Protein AF-0000000068006002 (afdb_homodimer)

pLDDT: mean 85.55, std 18.15, range [31.58, 98.69]

Foldseek 3Di:
DPPLDKDKDKDKAFDPFQLLQVVLQVQLVPVDDDPPLQKDKDWDRDGRIIMIMIIHRDPVSSVVVVVVSVVSSVVSVVCCVVPNRDPPPPVPVD/DPPLDKDKDKDKAFDPFQLLQVVLQVQLVPVDDDPPQQKDKDWDRDGRIIMIMIIHRDPVSSVVVVVVSVVSSVVSVVCCVVPNRPPPPPVPVD

Radius of gyration: 19.78 Å; Cα contacts (8 Å, |Δi|>4): 294; chains: 2; bounding box: 32×66×60 Å

Sequence (188 aa):
MTDSSTIVVSLKIPFPSRREAEIAFEVLRIDNEPKRSFIEKSLKLQDNQLLVEFNGQQAKNVRVGVTSFFESLLLCCETLDQFGPPTSEKYEHYMTDSSTIVVSLKIPFPSRREAEIAFEVLRIDNEPKRSFIEKSLKLQDNQLLVEFNGQQAKNVRVGVTSFFESLLLCCETLDQFGPPTSEKYEHY

Organism: Aedes aegypti (NCBI:txid7159)

Solvent-accessible surface area (backbone atoms only — not comparable to full-atom values): 10648 Å² total; per-residue (Å²): 127,76,73,82,49,55,32,36,39,38,38,40,39,61,42,97,37,44,67,51,28,49,52,49,49,62,58,54,68,65,59,70,70,64,92,79,41,72,54,48,78,49,76,45,79,56,76,28,26,42,36,38,38,38,38,20,67,46,70,69,42,41,49,52,53,52,53,52,48,49,55,53,47,51,53,50,50,52,49,40,70,73,68,42,66,80,69,81,68,71,77,62,80,111,126,76,72,81,47,55,32,37,39,38,36,40,39,61,42,98,37,45,68,50,29,48,53,48,49,62,57,53,68,64,58,67,68,59,88,81,43,73,50,47,79,48,78,45,79,54,77,29,24,41,39,38,38,39,38,18,67,45,69,70,53,42,48,53,54,52,51,52,48,49,54,52,49,50,54,50,51,55,48,39,71,73,68,42,65,80,69,82,65,68,75,62,78,112

Structure (mmCIF, N/CA/C/O backbone):
data_AF-0000000068006002-model_v1
#
loop_
_entity.id
_entity.type
_entity.pdbx_description
1 polymer 'L antigen family member 3'
#
loop_
_atom_site.group_PDB
_atom_site.id
_atom_site.type_symbol
_atom_site.label_atom_id
_atom_site.label_alt_id
_atom_site.label_comp_id
_atom_site.label_asym_id
_atom_site.label_entity_id
_atom_site.label_seq_id
_atom_site.pdbx_PDB_ins_code
_atom_site.Cartn_x
_atom_site.Cartn_y
_atom_site.Cartn_z
_atom_site.occupancy
_atom_site.B_iso_or_equiv
_atom_site.auth_seq_id
_atom_site.auth_comp_id
_atom_site.auth_asym_id
_atom_site.auth_atom_id
_atom_site.pdbx_PDB_model_num
ATOM 1 N N . MET A 1 1 ? -2.346 -27.812 1.537 1 31.77 1 MET A N 1
ATOM 2 C CA . MET A 1 1 ? -2.746 -26.797 2.496 1 31.77 1 MET A CA 1
ATOM 3 C C . MET A 1 1 ? -2.16 -25.438 2.119 1 31.77 1 MET A C 1
ATOM 5 O O . MET A 1 1 ? -0.94 -25.281 2.023 1 31.77 1 MET A O 1
ATOM 9 N N . THR A 1 2 ? -2.744 -24.766 1.194 1 41.78 2 THR A N 1
ATOM 10 C CA . THR A 1 2 ? -2.369 -23.531 0.533 1 41.78 2 THR A CA 1
ATOM 11 C C . THR A 1 2 ? -1.79 -22.531 1.537 1 41.78 2 THR A C 1
ATOM 13 O O . THR A 1 2 ? -2.439 -22.188 2.527 1 41.78 2 THR A O 1
ATOM 16 N N . ASP A 1 3 ? -0.659 -22.812 1.948 1 46.66 3 ASP A N 1
ATOM 17 C CA . ASP A 1 3 ? -0.03 -21.969 2.959 1 46.66 3 ASP A CA 1
ATOM 18 C C . ASP A 1 3 ? -0.562 -20.531 2.889 1 46.66 3 ASP A C 1
ATOM 20 O O . ASP A 1 3 ? -0.539 -19.906 1.827 1 46.66 3 ASP A O 1
ATOM 24 N N . SER A 1 4 ? -1.683 -20.344 3.604 1 60.06 4 SER A N 1
ATOM 25 C CA . SER A 1 4 ? -2.494 -19.141 3.766 1 60.06 4 SER A CA 1
ATOM 26 C C . SER A 1 4 ? -1.625 -17.891 3.826 1 60.06 4 SER A C 1
ATOM 28 O O . SER A 1 4 ? -1.341 -17.375 4.91 1 60.06 4 SER A O 1
ATOM 30 N N . SER A 1 5 ? -0.778 -17.766 2.916 1 84 5 SER A N 1
ATOM 31 C CA . SER A 1 5 ? 0.186 -16.672 3 1 84 5 SER A CA 1
ATOM 32 C C . SER A 1 5 ? -0.504 -15.32 2.9 1 84 5 SER A C 1
ATOM 34 O O . SER A 1 5 ? -1.506 -15.18 2.195 1 84 5 SER A O 1
ATOM 36 N N . THR A 1 6 ? -0.157 -14.5 3.865 1 94.62 6 THR A N 1
ATOM 37 C CA . THR A 1 6 ? -0.732 -13.18 4.098 1 94.62 6 THR A CA 1
ATOM 38 C C . THR A 1 6 ? 0.093 -12.102 3.4 1 94.62 6 THR A C 1
ATOM 40 O O . THR A 1 6 ? 1.322 -12.094 3.494 1 94.62 6 THR A O 1
ATOM 43 N N . ILE A 1 7 ? -0.661 -11.359 2.623 1 97.38 7 ILE A N 1
ATOM 44 C CA . ILE A 1 7 ? -0.039 -10.172 2.061 1 97.38 7 ILE A CA 1
ATOM 45 C C . ILE A 1 7 ? 0.019 -9.07 3.119 1 97.38 7 ILE A C 1
ATOM 47 O O . ILE A 1 7 ? -0.962 -8.828 3.824 1 97.38 7 ILE A O 1
ATOM 51 N N . VAL A 1 8 ? 1.174 -8.461 3.23 1 98 8 VAL A N 1
ATOM 52 C CA . VAL A 1 8 ? 1.345 -7.398 4.215 1 98 8 VAL A CA 1
ATOM 53 C C . VAL A 1 8 ? 1.776 -6.109 3.516 1 98 8 VAL A C 1
ATOM 55 O O . VAL A 1 8 ? 2.691 -6.121 2.689 1 98 8 VAL A O 1
ATOM 58 N N . VAL A 1 9 ? 1.13 -5.059 3.84 1 98.44 9 VAL A N 1
ATOM 59 C CA . VAL A 1 9 ? 1.506 -3.73 3.365 1 98.44 9 VAL A CA 1
ATOM 60 C C . VAL A 1 9 ? 1.788 -2.816 4.555 1 98.44 9 VAL A C 1
ATOM 62 O O . VAL A 1 9 ? 0.983 -2.73 5.484 1 98.44 9 VAL A O 1
ATOM 65 N N . SER A 1 10 ? 2.871 -2.109 4.539 1 98.69 10 SER A N 1
ATOM 66 C CA . SER A 1 10 ? 3.219 -1.142 5.574 1 98.69 10 SER A CA 1
ATOM 67 C C . SER A 1 10 ? 3.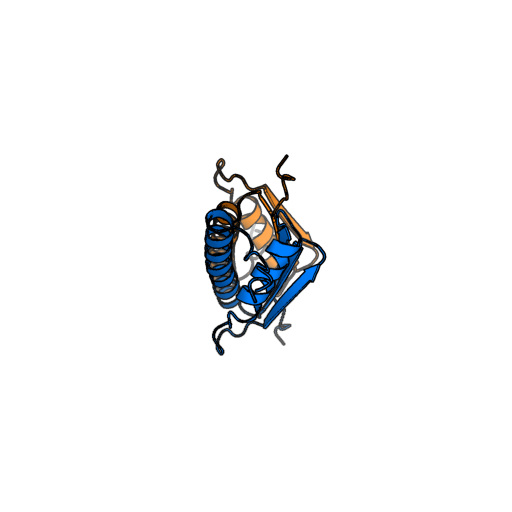484 0.235 4.977 1 98.69 10 SER A C 1
ATOM 69 O O . SER A 1 10 ? 4.137 0.351 3.938 1 98.69 10 SER A O 1
ATOM 71 N N . LEU A 1 11 ? 3 1.222 5.641 1 98.5 11 LEU A N 1
ATOM 72 C CA . LEU A 1 11 ? 3.219 2.605 5.23 1 98.5 11 LEU A CA 1
ATOM 73 C C . LEU A 1 11 ? 3.84 3.416 6.363 1 98.5 11 LEU A C 1
ATOM 75 O O . LEU A 1 11 ? 3.471 3.248 7.527 1 98.5 11 LEU A O 1
ATOM 79 N N . LYS A 1 12 ? 4.727 4.285 6.051 1 98.38 12 LYS A N 1
ATOM 80 C CA . LYS A 1 12 ? 5.262 5.328 6.918 1 98.38 12 LYS A CA 1
ATOM 81 C C . LYS A 1 12 ? 5.031 6.715 6.316 1 98.38 12 LYS A C 1
ATOM 83 O O . LYS A 1 12 ? 5.547 7.023 5.238 1 98.38 12 LYS A O 1
ATOM 88 N N . ILE A 1 13 ? 4.316 7.453 7.004 1 98.06 13 ILE A N 1
ATOM 89 C CA . ILE A 1 13 ? 3.895 8.75 6.477 1 98.06 13 ILE A CA 1
ATOM 90 C C . ILE A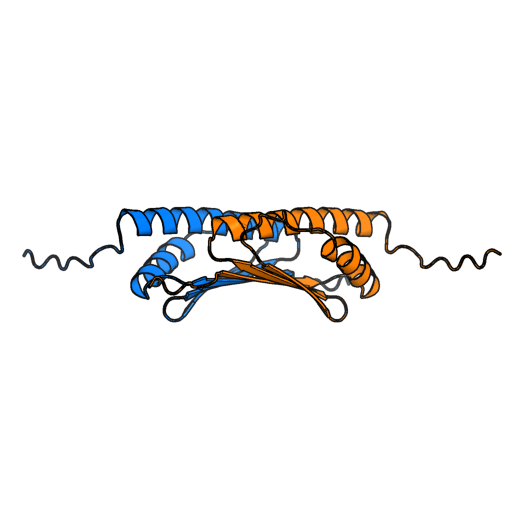 1 13 ? 4.336 9.859 7.426 1 98.06 13 ILE A C 1
ATOM 92 O O . ILE A 1 13 ? 3.812 9.977 8.539 1 98.06 13 ILE A O 1
ATOM 96 N N . PRO A 1 14 ? 5.133 10.688 6.996 1 97.19 14 PRO A N 1
ATOM 97 C CA . PRO A 1 14 ? 5.574 11.805 7.832 1 97.19 14 PRO A CA 1
ATOM 98 C C . PRO A 1 14 ? 4.629 13.008 7.758 1 97.19 14 PRO A C 1
ATOM 100 O O . PRO A 1 14 ? 4.027 13.258 6.711 1 97.19 14 PRO A O 1
ATOM 103 N N . PHE A 1 15 ? 4.57 13.742 8.852 1 95.19 15 PHE A N 1
ATOM 104 C CA . PHE A 1 15 ? 3.859 15.008 8.922 1 95.19 15 PHE A CA 1
ATOM 105 C C . PHE A 1 15 ? 4.801 16.141 9.336 1 95.19 15 PHE A C 1
ATOM 107 O O . PHE A 1 15 ? 5.859 15.883 9.922 1 95.19 15 PHE A O 1
ATOM 114 N N . PRO A 1 16 ? 4.422 17.328 9.008 1 92.25 16 PRO A N 1
ATOM 115 C CA . PRO A 1 16 ? 5.281 18.469 9.352 1 92.25 16 PRO A CA 1
ATOM 116 C C . PRO A 1 16 ? 5.492 18.609 10.859 1 92.25 16 PRO A C 1
ATOM 118 O O . PRO A 1 16 ? 6.547 19.078 11.297 1 92.25 16 PRO A O 1
ATOM 121 N N . SER A 1 17 ? 4.477 18.219 11.625 1 92.88 17 SER A N 1
ATOM 122 C CA . SER A 1 17 ? 4.57 18.297 13.078 1 92.88 17 SER A CA 1
ATOM 123 C C . SER A 1 17 ? 3.885 17.125 13.742 1 92.88 17 SER A C 1
ATOM 125 O O . SER A 1 17 ? 3.045 16.453 13.133 1 92.88 17 SER A O 1
ATOM 127 N N . ARG A 1 18 ? 4.293 16.875 15.055 1 94.56 18 ARG A N 1
ATOM 128 C CA . ARG A 1 18 ? 3.666 15.812 15.836 1 94.56 18 ARG A CA 1
ATOM 129 C C . ARG A 1 18 ? 2.172 16.062 16 1 94.56 18 ARG A C 1
ATOM 131 O O . ARG A 1 18 ? 1.369 15.133 15.984 1 94.56 18 ARG A O 1
ATOM 138 N N . ARG A 1 19 ? 1.831 17.312 16.188 1 94.06 19 ARG A N 1
ATOM 139 C CA . ARG A 1 19 ? 0.435 17.672 16.406 1 94.06 19 ARG A CA 1
ATOM 140 C C . ARG A 1 19 ? -0.412 17.328 15.18 1 94.06 19 ARG A C 1
ATOM 142 O O . ARG A 1 19 ? -1.501 16.766 15.312 1 94.06 19 ARG A O 1
ATOM 149 N N . GLU A 1 20 ? 0.079 17.609 14.016 1 94.62 20 GLU A N 1
ATOM 150 C CA . GLU A 1 20 ? -0.638 17.281 12.789 1 94.62 20 GLU A CA 1
ATOM 151 C C . GLU A 1 20 ? -0.79 15.773 12.625 1 94.62 20 GLU A C 1
ATOM 153 O O . GLU A 1 20 ? -1.839 15.297 12.188 1 94.62 20 GLU A O 1
ATOM 158 N N . ALA A 1 21 ? 0.253 15.039 13.00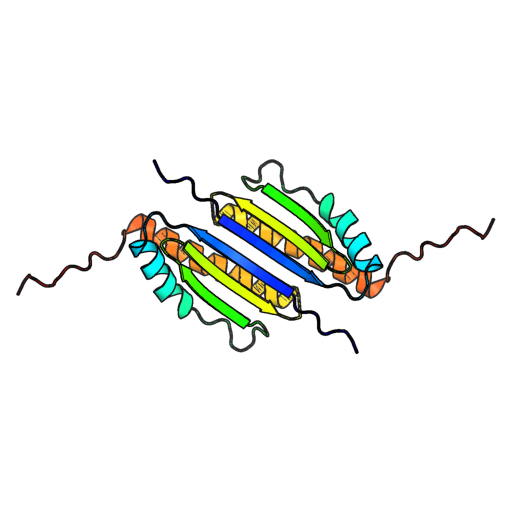8 1 96.06 21 ALA A N 1
ATOM 159 C CA . ALA A 1 21 ? 0.2 13.578 12.945 1 96.06 21 ALA A CA 1
ATOM 160 C C . ALA A 1 21 ? -0.85 13.023 13.906 1 96.06 21 ALA A C 1
ATOM 162 O O . ALA A 1 21 ? -1.575 12.086 13.562 1 96.06 21 ALA A O 1
ATOM 163 N N . GLU A 1 22 ? -0.902 13.633 14.984 1 96.62 22 GLU A N 1
ATOM 164 C CA . GLU A 1 22 ? -1.862 13.219 16 1 96.62 22 GLU A CA 1
ATOM 165 C C . GLU A 1 22 ? -3.297 13.43 15.523 1 96.62 22 GLU A C 1
ATOM 167 O O . GLU A 1 22 ? -4.16 12.578 15.742 1 96.62 22 GLU A O 1
ATOM 172 N N . ILE A 1 23 ? -3.549 14.492 14.961 1 94.81 23 ILE A N 1
ATOM 173 C CA . ILE A 1 23 ? -4.875 14.789 14.43 1 94.81 23 ILE A CA 1
ATOM 174 C C . ILE A 1 23 ? -5.242 13.766 13.359 1 94.81 23 ILE A C 1
ATOM 176 O O . ILE A 1 23 ? -6.34 13.203 13.375 1 94.81 23 ILE A O 1
ATOM 180 N N . ALA A 1 24 ? -4.277 13.555 12.453 1 95.69 24 ALA A N 1
ATOM 181 C CA . ALA A 1 24 ? -4.516 12.57 11.406 1 95.69 24 ALA A CA 1
ATOM 182 C C . ALA A 1 24 ? -4.793 11.188 12 1 95.69 24 ALA A C 1
ATOM 184 O O . ALA A 1 24 ? -5.703 10.484 11.555 1 95.69 24 ALA A O 1
ATOM 185 N N . PHE A 1 25 ? -4.008 10.805 12.969 1 97.12 25 PHE A N 1
ATOM 186 C CA . PHE A 1 25 ? -4.172 9.516 13.641 1 97.12 25 PHE A CA 1
ATOM 187 C C . PHE A 1 25 ? -5.586 9.375 14.195 1 97.12 25 PHE A C 1
ATOM 189 O O . PHE A 1 25 ? -6.238 8.352 13.984 1 97.12 25 PHE A O 1
ATOM 196 N N . GLU A 1 26 ? -6.086 10.391 14.789 1 94.56 26 GLU A N 1
ATOM 197 C CA . GLU A 1 26 ? -7.402 10.344 15.422 1 94.56 26 GLU A CA 1
ATOM 198 C C . GLU A 1 26 ? -8.508 10.227 14.375 1 94.56 26 GLU A C 1
ATOM 200 O O . GLU A 1 26 ? -9.508 9.547 14.602 1 94.56 26 GLU A O 1
ATOM 205 N N . VAL A 1 27 ? -8.359 10.867 13.312 1 93.06 27 VAL A N 1
ATOM 206 C CA . VAL A 1 27 ? -9.359 10.852 12.258 1 93.06 27 VAL A CA 1
ATOM 207 C C . VAL A 1 27 ? -9.328 9.508 11.531 1 93.06 27 VAL A C 1
ATOM 209 O O . VAL A 1 27 ? -10.375 8.898 11.289 1 93.06 27 VAL A O 1
ATOM 212 N N . LEU A 1 28 ? -8.156 9 11.266 1 95.12 28 LEU A N 1
ATOM 213 C CA . LEU A 1 28 ? -8.008 7.84 10.398 1 95.12 28 LEU A CA 1
ATOM 214 C C . LEU A 1 28 ? -8.195 6.543 11.18 1 95.12 28 LEU A C 1
ATOM 216 O O . LEU A 1 28 ? -8.492 5.496 10.594 1 95.12 28 LEU A O 1
ATOM 220 N N . ARG A 1 29 ? -7.957 6.602 12.438 1 92.38 29 ARG A N 1
ATOM 221 C CA . ARG A 1 29 ? -8.117 5.387 13.234 1 92.38 29 ARG A CA 1
ATOM 222 C C . ARG A 1 29 ? -9.586 4.973 13.305 1 92.38 29 ARG A C 1
ATOM 224 O O . ARG A 1 29 ? -9.898 3.789 13.438 1 92.38 29 ARG A O 1
ATOM 231 N N . ILE A 1 30 ? -10.438 5.895 13.211 1 85.44 30 ILE A N 1
ATOM 232 C CA . ILE A 1 30 ? -11.875 5.629 13.289 1 85.44 30 ILE A CA 1
ATOM 233 C C . ILE A 1 30 ? -12.406 5.27 11.906 1 85.44 30 ILE A C 1
ATOM 235 O O . ILE A 1 30 ? -13.477 4.672 11.781 1 85.44 30 ILE A O 1
ATOM 239 N N . ASP A 1 31 ? -11.688 5.711 10.883 1 76.62 31 ASP A N 1
ATOM 240 C CA . ASP A 1 31 ? -12.102 5.332 9.539 1 76.62 31 ASP A CA 1
ATOM 241 C C . ASP A 1 31 ? -12.086 3.812 9.367 1 76.62 31 ASP A C 1
ATOM 243 O O . ASP A 1 31 ? -11.023 3.189 9.383 1 76.62 31 ASP A O 1
ATOM 247 N N . ASN A 1 32 ? -13.273 3.291 9.586 1 65.56 32 ASN A N 1
ATOM 248 C CA . ASN A 1 32 ? -13.438 1.841 9.617 1 65.56 32 ASN A CA 1
ATOM 249 C C . ASN A 1 32 ? -13.461 1.246 8.211 1 65.56 32 ASN A C 1
ATOM 251 O O . ASN A 1 32 ? -14.031 1.838 7.297 1 65.56 32 ASN A O 1
ATOM 255 N N . GLU A 1 33 ? -12.539 0.275 8.047 1 66 33 GLU A N 1
ATOM 256 C CA . GLU A 1 33 ? -12.672 -0.595 6.883 1 66 33 GLU A CA 1
ATOM 257 C C . GLU A 1 33 ? -14.023 -1.304 6.879 1 66 33 GLU A C 1
ATOM 259 O O . GLU A 1 33 ? -14.586 -1.6 7.938 1 66 33 GLU A O 1
ATOM 264 N N . PRO A 1 34 ? -14.57 -1.297 5.691 1 59.75 34 PRO A N 1
ATOM 265 C CA . PRO A 1 34 ? -15.82 -2.059 5.691 1 59.75 34 PRO A CA 1
ATOM 266 C C . PRO A 1 34 ? -15.68 -3.43 6.348 1 59.75 34 PRO A C 1
ATOM 268 O O . PRO A 1 34 ? -14.625 -4.062 6.238 1 59.75 34 PRO A O 1
ATOM 271 N N . LYS A 1 35 ? -16.516 -3.736 7.332 1 58.34 35 LYS A N 1
ATOM 272 C CA . LYS A 1 35 ? -16.594 -4.988 8.078 1 58.34 35 LYS A CA 1
ATOM 273 C C . LYS A 1 35 ? -16.266 -6.184 7.188 1 58.34 35 LYS A C 1
ATOM 275 O O . LYS A 1 35 ? -15.703 -7.176 7.652 1 58.34 35 LYS A O 1
ATOM 280 N N . ARG A 1 36 ? -16.516 -5.957 5.984 1 64.06 36 ARG A N 1
ATOM 281 C CA . ARG A 1 36 ? -16.391 -7.113 5.105 1 64.06 36 ARG A CA 1
ATOM 282 C C . ARG A 1 36 ? -15.086 -7.035 4.301 1 64.06 36 ARG A C 1
ATOM 284 O O . ARG A 1 36 ? -14.992 -7.617 3.219 1 64.06 36 ARG A O 1
ATOM 291 N N . SER A 1 37 ? -14.055 -6.445 4.797 1 70.31 37 SER A N 1
ATOM 292 C CA . SER A 1 37 ? -12.922 -6.207 3.914 1 70.31 37 SER A CA 1
ATOM 293 C C . SER A 1 37 ? -11.93 -7.367 3.957 1 70.31 37 SER A C 1
ATOM 295 O O . SER A 1 37 ? -11.125 -7.539 3.041 1 70.31 37 SER A O 1
ATOM 297 N N . PHE A 1 38 ? -12.203 -8.391 4.668 1 87.56 38 PHE A N 1
ATOM 298 C CA . PHE A 1 38 ? -11.336 -9.547 4.82 1 87.56 38 PHE A CA 1
ATOM 299 C C . PHE A 1 38 ? -9.891 -9.117 5.027 1 87.56 38 PHE A C 1
ATOM 301 O O . PHE A 1 38 ? -8.961 -9.812 4.605 1 87.56 38 PHE A O 1
ATOM 308 N N . ILE A 1 39 ? -9.656 -7.805 5.457 1 92.94 39 ILE A N 1
ATOM 309 C CA . ILE A 1 39 ? -8.312 -7.324 5.762 1 92.94 39 ILE A CA 1
ATOM 310 C C . ILE A 1 39 ? -8.266 -6.812 7.199 1 92.94 39 ILE A C 1
ATOM 312 O O . ILE A 1 39 ? -9.297 -6.43 7.766 1 92.94 39 ILE A O 1
ATOM 316 N N . GLU A 1 40 ? -7.156 -6.855 7.793 1 93.06 40 GLU A N 1
ATOM 317 C CA . GLU A 1 40 ? -6.871 -6.258 9.094 1 93.06 40 GLU A CA 1
ATOM 318 C C . GLU A 1 40 ? -5.988 -5.02 8.945 1 93.06 40 GLU A C 1
ATOM 320 O O . GLU A 1 40 ? -4.969 -5.055 8.25 1 93.06 40 GLU A O 1
ATOM 325 N N . LYS A 1 41 ? -6.445 -4.004 9.617 1 94.94 41 LYS A N 1
ATOM 326 C CA . LYS A 1 41 ? -5.699 -2.75 9.578 1 94.94 41 LYS A CA 1
ATOM 327 C C . LYS A 1 41 ? -5.211 -2.361 10.977 1 94.94 41 LYS A C 1
ATOM 329 O O . LYS A 1 41 ? -5.957 -2.467 11.953 1 94.94 41 LYS A O 1
ATOM 334 N N . SER A 1 42 ? -3.938 -1.98 11.07 1 95.12 42 SER A N 1
ATOM 335 C CA . SER A 1 42 ? -3.373 -1.414 12.289 1 95.12 42 SER A CA 1
ATOM 336 C C . SER A 1 42 ? -2.762 -0.042 12.031 1 95.12 42 SER A C 1
ATOM 338 O O . SER A 1 42 ? -2.135 0.179 10.992 1 95.12 42 SER A O 1
ATOM 340 N N . LEU A 1 43 ? -2.988 0.834 12.977 1 96.5 43 LEU A N 1
ATOM 341 C CA . LEU A 1 43 ? -2.5 2.205 12.867 1 96.5 43 LEU A CA 1
ATOM 342 C C . LEU A 1 43 ? -1.777 2.625 14.141 1 96.5 43 LEU A C 1
ATOM 344 O O . LEU A 1 43 ? -2.27 2.385 15.25 1 96.5 43 LEU A O 1
ATOM 348 N N . LYS A 1 44 ? -0.623 3.195 13.953 1 97.75 44 LYS A N 1
ATOM 349 C CA . LYS A 1 44 ? 0.167 3.66 15.086 1 97.75 44 LYS A CA 1
ATOM 350 C C . LYS A 1 44 ? 0.751 5.043 14.82 1 97.75 44 LYS A C 1
ATOM 352 O O . LYS A 1 44 ? 1.021 5.402 13.672 1 97.75 44 LYS A O 1
ATOM 357 N N . LEU A 1 45 ? 0.991 5.703 15.914 1 98.06 45 LEU A N 1
ATOM 358 C CA . LEU A 1 45 ? 1.631 7.012 15.859 1 98.06 45 LEU A CA 1
ATOM 359 C C . LEU A 1 45 ? 2.994 6.98 16.547 1 98.06 45 LEU A C 1
ATOM 361 O O . LEU A 1 45 ? 3.109 6.539 17.688 1 98.06 45 LEU A O 1
ATOM 365 N N . GLN A 1 46 ? 3.994 7.285 15.797 1 97.56 46 GLN A N 1
ATOM 366 C CA . GLN A 1 46 ? 5.34 7.418 16.344 1 97.56 46 GLN A CA 1
ATOM 367 C C . GLN A 1 46 ? 5.93 8.789 16.016 1 97.56 46 GLN A C 1
ATOM 369 O O . GLN A 1 46 ? 6.355 9.031 14.891 1 97.56 46 GLN A O 1
ATOM 374 N N . ASP A 1 47 ? 6.062 9.648 17.016 1 96 47 ASP A N 1
ATOM 375 C CA . ASP A 1 47 ? 6.492 11.031 16.812 1 96 47 ASP A CA 1
ATOM 376 C C . ASP A 1 47 ? 5.633 11.719 15.75 1 96 47 ASP A C 1
ATOM 378 O O . ASP A 1 47 ? 4.422 11.875 15.93 1 96 47 ASP A O 1
ATOM 382 N N . ASN A 1 48 ? 6.184 12.172 14.68 1 96.69 48 ASN A N 1
ATOM 383 C CA . ASN A 1 48 ? 5.414 12.867 13.656 1 96.69 48 ASN A CA 1
ATOM 384 C C . ASN A 1 48 ? 5.137 11.977 12.453 1 96.69 48 ASN A C 1
ATOM 386 O O . ASN A 1 48 ? 4.938 12.469 11.344 1 96.69 48 ASN A O 1
ATOM 390 N N . GLN A 1 49 ? 5.133 10.625 12.703 1 97.44 49 GLN A N 1
ATOM 391 C CA . GLN A 1 49 ? 4.906 9.695 11.609 1 97.44 49 GLN A CA 1
ATOM 392 C C . GLN A 1 49 ? 3.705 8.797 11.891 1 97.44 49 GLN A C 1
ATOM 394 O O . GLN A 1 49 ? 3.539 8.305 13.008 1 97.44 49 GLN A O 1
ATOM 399 N N . LEU A 1 50 ? 2.941 8.625 10.898 1 97.5 50 LEU A N 1
ATOM 400 C CA . LEU A 1 50 ? 1.862 7.645 10.93 1 97.5 50 LEU A CA 1
ATOM 401 C C . LEU A 1 50 ? 2.312 6.324 10.32 1 97.5 50 LEU A C 1
ATOM 403 O O . LEU A 1 50 ? 2.789 6.289 9.18 1 97.5 50 LEU A O 1
ATOM 407 N N . LEU A 1 51 ? 2.234 5.27 11.109 1 98.25 51 LEU A N 1
ATOM 408 C CA . LEU A 1 51 ? 2.551 3.92 10.656 1 98.25 51 LEU A CA 1
ATOM 409 C C . LEU A 1 51 ? 1.281 3.098 10.469 1 98.25 51 LEU A C 1
ATOM 411 O O . LEU A 1 51 ? 0.445 3.023 11.375 1 98.25 51 LEU A O 1
ATOM 415 N N . VAL A 1 52 ? 1.147 2.473 9.32 1 97.81 52 VAL A N 1
ATOM 416 C CA . VAL A 1 52 ? -0.053 1.708 9 1 97.81 52 VAL A CA 1
ATOM 417 C C . VAL A 1 52 ? 0.339 0.337 8.453 1 97.81 52 VAL A C 1
ATOM 419 O O . VAL A 1 52 ? 1.296 0.22 7.684 1 97.81 52 VAL A O 1
ATOM 422 N N . GLU A 1 53 ? -0.417 -0.647 8.852 1 97.69 53 GLU A N 1
ATOM 423 C CA . GLU A 1 53 ? -0.182 -1.982 8.305 1 97.69 53 GLU A CA 1
ATOM 424 C C . GLU A 1 53 ? -1.493 -2.652 7.902 1 97.69 53 GLU A C 1
ATOM 426 O O . GLU A 1 53 ? -2.484 -2.578 8.633 1 97.69 53 GLU A O 1
ATOM 431 N N . PHE A 1 54 ? -1.49 -3.266 6.785 1 96.56 54 PHE A N 1
ATOM 432 C CA . PHE A 1 54 ? -2.607 -4.059 6.285 1 96.56 54 PHE A CA 1
ATOM 433 C C . PHE A 1 54 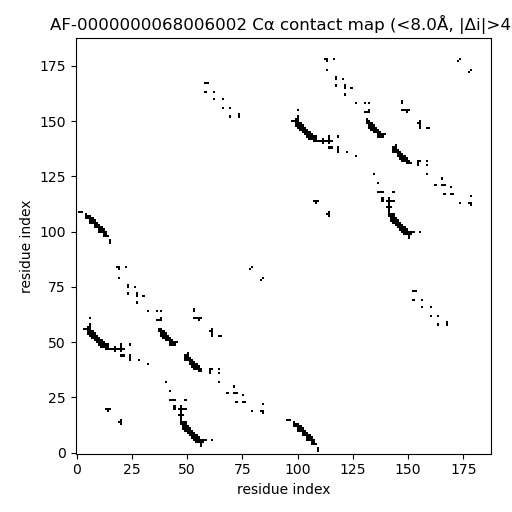? -2.203 -5.523 6.133 1 96.56 54 PHE A C 1
ATOM 435 O O . PHE A 1 54 ? -1.115 -5.82 5.637 1 96.56 54 PHE A O 1
ATOM 442 N N . ASN A 1 55 ? -3.082 -6.352 6.523 1 96.06 55 ASN A N 1
ATOM 443 C CA . ASN A 1 55 ? -2.914 -7.789 6.348 1 96.06 55 ASN A CA 1
ATOM 444 C C . ASN A 1 55 ? -4.141 -8.422 5.703 1 96.06 55 ASN A C 1
ATOM 446 O O . ASN A 1 55 ? -5.27 -8.18 6.133 1 96.06 55 ASN A O 1
ATOM 450 N N . GLY A 1 56 ? -3.932 -9.172 4.688 1 95.88 56 GLY A N 1
ATOM 451 C CA . GLY A 1 56 ? -5.023 -9.875 4.031 1 95.88 56 GLY A CA 1
ATOM 452 C C . GLY A 1 56 ? -4.555 -11.023 3.156 1 95.88 56 GLY A C 1
ATOM 453 O O . GLY A 1 56 ? -3.373 -11.102 2.809 1 95.88 56 GLY A O 1
ATOM 454 N N . GLN A 1 57 ? -5.496 -11.797 2.75 1 93.44 57 GLN A N 1
ATOM 455 C CA . GLN A 1 57 ? -5.121 -13.008 2.031 1 93.44 57 GLN A CA 1
ATOM 456 C C . GLN A 1 57 ? -5.223 -12.805 0.523 1 93.44 57 GLN A C 1
ATOM 458 O O . GLN A 1 57 ? -4.508 -13.461 -0.244 1 93.44 57 GLN A O 1
ATOM 463 N N . GLN A 1 58 ? -6.102 -11.945 0.143 1 93.19 58 GLN A N 1
ATOM 464 C CA . GLN A 1 58 ? -6.289 -11.703 -1.283 1 93.19 58 GLN A CA 1
ATOM 465 C C . GLN A 1 58 ? -5.785 -10.32 -1.676 1 93.19 58 GLN A C 1
ATOM 467 O O . GLN A 1 58 ? -6.168 -9.32 -1.063 1 93.19 58 GLN A O 1
ATOM 472 N N . ALA A 1 59 ? -5.023 -10.352 -2.746 1 94.56 59 ALA A N 1
ATOM 473 C CA . ALA A 1 59 ? -4.449 -9.094 -3.225 1 94.56 59 ALA A CA 1
ATOM 474 C C . ALA A 1 59 ? -5.543 -8.07 -3.527 1 94.56 59 ALA A C 1
ATOM 476 O O . ALA A 1 59 ? -5.371 -6.879 -3.266 1 94.56 59 ALA A O 1
ATOM 477 N N . LYS A 1 60 ? -6.637 -8.547 -4.039 1 94.44 60 LYS A N 1
ATOM 478 C CA . LYS A 1 60 ? -7.73 -7.648 -4.402 1 94.44 60 LYS A CA 1
ATOM 479 C C . LYS A 1 60 ? -8.289 -6.941 -3.176 1 94.44 60 LYS A C 1
ATOM 481 O O . LYS A 1 60 ? -8.562 -5.738 -3.215 1 94.44 60 LYS A O 1
ATOM 486 N N . ASN A 1 61 ? -8.422 -7.672 -2.119 1 95.12 61 ASN A N 1
ATOM 487 C CA . ASN A 1 61 ? -8.93 -7.074 -0.891 1 95.12 61 ASN A CA 1
ATOM 488 C C . ASN A 1 61 ? -7.945 -6.066 -0.306 1 95.12 61 ASN A C 1
ATOM 490 O O . ASN A 1 61 ? -8.344 -4.988 0.141 1 95.12 61 ASN A O 1
ATOM 494 N N . VAL A 1 62 ? -6.707 -6.453 -0.305 1 95.56 62 VAL A N 1
ATOM 495 C CA . VAL A 1 62 ? -5.668 -5.582 0.236 1 95.56 62 VAL A CA 1
ATOM 496 C C . VAL A 1 62 ? -5.59 -4.301 -0.591 1 95.56 62 VAL A C 1
ATOM 498 O O . VAL A 1 62 ? -5.516 -3.199 -0.037 1 95.56 62 VAL A O 1
ATOM 501 N N . ARG A 1 63 ? -5.684 -4.438 -1.85 1 96.38 63 ARG A N 1
ATOM 502 C CA . ARG A 1 63 ? -5.676 -3.283 -2.742 1 96.38 63 ARG A CA 1
ATOM 503 C C . ARG A 1 63 ? -6.781 -2.301 -2.371 1 96.38 63 ARG A C 1
ATOM 505 O O . ARG A 1 63 ? -6.531 -1.101 -2.232 1 96.38 63 ARG A O 1
ATOM 512 N N . VAL A 1 64 ? -7.934 -2.791 -2.25 1 94.38 64 VAL A N 1
ATOM 513 C CA . VAL A 1 64 ? -9.094 -1.959 -1.95 1 94.38 64 VAL A CA 1
ATOM 514 C C . VAL A 1 64 ? -8.891 -1.25 -0.613 1 94.38 64 VAL A C 1
ATOM 516 O O . VAL A 1 64 ? -9.141 -0.049 -0.496 1 94.38 64 VAL A O 1
ATOM 519 N N . GLY A 1 65 ? -8.391 -1.982 0.364 1 94.81 65 GLY A N 1
ATOM 520 C CA . GLY A 1 65 ? -8.156 -1.399 1.675 1 94.81 65 GLY A CA 1
ATOM 521 C C . GLY A 1 65 ? -7.102 -0.307 1.659 1 94.81 65 GLY A C 1
ATOM 522 O O . GLY A 1 65 ? -7.293 0.757 2.252 1 94.81 65 GLY A O 1
ATOM 523 N N . VAL A 1 66 ? -6.09 -0.542 0.954 1 96.25 66 VAL A N 1
ATOM 524 C CA . VAL A 1 66 ? -4.992 0.418 0.875 1 96.25 66 VAL A CA 1
ATOM 525 C C . VAL A 1 66 ? -5.449 1.66 0.111 1 96.25 66 VAL A C 1
ATOM 527 O O . VAL A 1 66 ? -5.184 2.787 0.533 1 96.25 66 VAL A O 1
ATOM 530 N N . THR A 1 67 ? -6.152 1.468 -0.969 1 95.31 67 THR A N 1
ATOM 531 C CA . THR A 1 67 ? -6.664 2.576 -1.767 1 95.31 67 THR A CA 1
ATOM 532 C C . THR A 1 67 ? -7.621 3.438 -0.945 1 95.31 67 THR A C 1
ATOM 534 O O . THR A 1 67 ? -7.527 4.664 -0.96 1 95.31 67 THR A O 1
ATOM 537 N N . SER A 1 68 ? -8.461 2.754 -0.277 1 94 68 SER A N 1
ATOM 538 C CA . SER A 1 68 ? -9.414 3.461 0.574 1 94 68 SER A CA 1
ATOM 539 C C . SER A 1 68 ? -8.703 4.297 1.629 1 94 68 SER A C 1
ATOM 541 O O . SER A 1 68 ? -9.086 5.438 1.893 1 94 68 SER A O 1
ATOM 543 N N . PHE A 1 69 ? -7.68 3.781 2.213 1 95.62 69 PHE A N 1
ATOM 544 C CA . PHE A 1 69 ? -6.918 4.508 3.223 1 95.62 69 PHE A CA 1
ATOM 545 C C . PHE A 1 69 ? -6.27 5.75 2.621 1 95.62 69 PHE A C 1
ATOM 547 O O . PHE A 1 69 ? -6.312 6.828 3.217 1 95.62 69 PHE A O 1
ATOM 554 N N . PHE A 1 70 ? -5.727 5.617 1.455 1 96.25 70 PHE A N 1
ATOM 555 C CA . PHE A 1 70 ? -5.105 6.758 0.796 1 96.25 70 PHE A CA 1
ATOM 556 C C . PHE A 1 70 ? -6.129 7.855 0.532 1 96.25 70 PHE A C 1
ATOM 558 O O . PHE A 1 70 ? -5.82 9.047 0.655 1 96.25 70 PHE A O 1
ATOM 565 N N . GLU A 1 71 ? -7.27 7.457 0.131 1 95.62 71 GLU A N 1
ATOM 566 C CA . GLU A 1 71 ? -8.312 8.445 -0.117 1 95.62 71 GLU A CA 1
ATOM 567 C C . GLU A 1 71 ? -8.625 9.25 1.145 1 95.62 71 GLU A C 1
ATOM 569 O O . GLU A 1 71 ? -8.711 10.477 1.1 1 95.62 71 GLU A O 1
ATOM 574 N N . SER A 1 72 ? -8.742 8.531 2.264 1 95.69 72 SER A N 1
ATOM 575 C CA . SER A 1 72 ? -9.008 9.195 3.533 1 95.69 72 SER A CA 1
ATOM 576 C C . SER A 1 72 ? -7.824 10.062 3.961 1 95.69 72 SER A C 1
ATOM 578 O O . SER A 1 72 ? -8.008 11.18 4.453 1 95.69 72 SER A O 1
ATOM 580 N N . LEU A 1 73 ? -6.66 9.586 3.777 1 96.25 73 LEU A N 1
ATOM 581 C CA . LEU A 1 73 ? -5.441 10.305 4.121 1 96.25 73 LEU A CA 1
ATOM 582 C C . LEU A 1 73 ? -5.336 11.602 3.328 1 96.25 73 LEU A C 1
ATOM 584 O O . LEU A 1 73 ? -5.047 12.664 3.893 1 96.25 73 LEU A O 1
ATOM 588 N N . LEU A 1 74 ? -5.559 11.5 2.059 1 96.19 74 LEU A N 1
ATOM 589 C CA . LEU A 1 74 ? -5.453 12.664 1.187 1 96.19 74 LEU A CA 1
ATOM 590 C C . LEU A 1 74 ? -6.445 13.742 1.602 1 96.19 74 LEU A C 1
ATOM 592 O O . LEU A 1 74 ? -6.086 14.922 1.683 1 96.19 74 LEU A O 1
ATOM 596 N N . LEU A 1 75 ? -7.613 13.305 1.849 1 94.69 75 LEU A N 1
ATOM 597 C CA . LEU A 1 75 ? -8.625 14.242 2.314 1 94.69 75 LEU A CA 1
ATOM 598 C C . LEU A 1 75 ? -8.195 14.898 3.625 1 94.69 75 LEU A C 1
ATOM 600 O O . LEU A 1 75 ? -8.312 16.109 3.783 1 94.69 75 LEU A O 1
ATOM 604 N N . CYS A 1 76 ? -7.695 14.07 4.547 1 94.5 76 CYS A N 1
ATOM 605 C CA . CYS A 1 76 ? -7.219 14.555 5.84 1 94.5 76 CYS A CA 1
ATOM 606 C C . CYS A 1 76 ? -6.09 15.562 5.664 1 94.5 76 CYS A C 1
ATOM 608 O O . CYS A 1 76 ? -6.105 16.625 6.27 1 94.5 76 CYS A O 1
ATOM 610 N N . CYS A 1 77 ? -5.18 15.297 4.82 1 93.56 77 CYS A N 1
ATOM 611 C CA . CYS A 1 77 ? -4.035 16.172 4.578 1 93.56 77 CYS A CA 1
ATOM 612 C C . CYS A 1 77 ? -4.48 17.5 3.967 1 93.56 77 CYS A C 1
ATOM 614 O O . CYS A 1 77 ? -3.953 18.547 4.312 1 93.56 77 CYS A O 1
ATOM 616 N N . GLU A 1 78 ? -5.414 17.406 3.037 1 93.56 78 GLU A N 1
ATOM 617 C CA . GLU A 1 78 ? -5.941 18.609 2.42 1 93.56 78 GLU A CA 1
ATOM 618 C C . GLU A 1 78 ? -6.582 19.531 3.459 1 93.56 78 GLU A C 1
ATOM 620 O O . GLU A 1 78 ? -6.406 20.75 3.412 1 93.56 78 GLU A O 1
ATOM 625 N N . THR A 1 79 ? -7.281 18.969 4.355 1 92.69 79 THR A N 1
ATOM 626 C CA . THR A 1 79 ? -7.941 19.719 5.414 1 92.69 79 THR A CA 1
ATOM 627 C C . THR A 1 79 ? -6.914 20.359 6.34 1 92.69 79 THR A C 1
ATOM 629 O O . THR A 1 79 ? -7.016 21.547 6.668 1 92.69 79 THR A O 1
ATOM 632 N N . LEU A 1 80 ? -5.883 19.594 6.758 1 91.44 80 LEU A N 1
ATOM 633 C CA . LEU A 1 80 ? -4.848 20.094 7.648 1 91.44 80 LEU A CA 1
ATOM 634 C C . LEU A 1 80 ? -4.066 21.234 6.984 1 91.44 80 LEU A C 1
ATOM 636 O O . LEU A 1 80 ? -3.678 22.188 7.648 1 91.44 80 LEU A O 1
ATOM 640 N N . ASP A 1 81 ? -3.828 21.062 5.742 1 88.75 81 ASP A N 1
ATOM 641 C CA . ASP A 1 81 ? -3.078 22.062 5 1 88.75 81 ASP A CA 1
ATOM 642 C C . ASP A 1 81 ? -3.863 23.375 4.906 1 88.75 81 ASP A C 1
ATOM 644 O O . ASP A 1 81 ? -3.281 24.453 4.973 1 88.75 81 ASP A O 1
ATOM 648 N N . GLN A 1 82 ? -5.121 23.234 4.738 1 88.56 82 GLN A N 1
ATOM 649 C CA . GLN A 1 82 ? -5.969 24.406 4.527 1 88.56 82 GLN A CA 1
ATOM 650 C C . GLN A 1 82 ? -6.297 25.094 5.848 1 88.56 82 GLN A C 1
ATOM 652 O O . GLN A 1 82 ? -6.32 26.328 5.922 1 88.56 82 GLN A O 1
ATOM 657 N N . PHE A 1 83 ? -6.578 24.344 6.914 1 84.62 83 PHE A N 1
ATOM 658 C CA . PHE A 1 83 ? -7.109 24.938 8.141 1 84.62 83 PHE A CA 1
ATOM 659 C C . PHE A 1 83 ? -6.086 24.859 9.266 1 84.62 83 PHE A C 1
ATOM 661 O O . PHE A 1 83 ? -6.211 25.547 10.273 1 84.62 83 PHE A O 1
ATOM 668 N N . GLY A 1 84 ? -4.953 24.188 9.047 1 78.12 84 GLY A N 1
ATOM 669 C CA . GLY A 1 84 ? -3.98 24 10.109 1 78.12 84 GLY A CA 1
ATOM 670 C C . GLY A 1 84 ? -4.496 23.125 11.234 1 78.12 84 GLY A C 1
ATOM 671 O O . GLY A 1 84 ? -5.633 22.641 11.188 1 78.12 84 GLY A O 1
ATOM 672 N N . PRO A 1 85 ? -3.555 22.734 12.211 1 69.94 85 PRO A N 1
ATOM 673 C CA . PRO A 1 85 ? -4.02 21.953 13.359 1 69.94 85 PRO A CA 1
ATOM 674 C C . PRO A 1 85 ? -5.008 22.719 14.242 1 69.94 85 PRO A C 1
ATOM 676 O O . PRO A 1 85 ? -4.93 23.953 14.336 1 69.94 85 PRO A O 1
ATOM 679 N N . PRO A 1 86 ? -6.145 22.016 14.562 1 61.38 86 PRO A N 1
ATOM 680 C CA . PRO A 1 86 ? -7.066 22.781 15.414 1 61.38 86 PRO A CA 1
ATOM 681 C C . PRO A 1 86 ? -6.359 23.453 16.594 1 61.38 86 PRO A C 1
ATOM 683 O O . PRO A 1 86 ? -5.395 22.906 17.125 1 61.38 86 PRO A O 1
ATOM 686 N N . THR A 1 87 ? -6.199 24.672 16.656 1 57.38 87 THR A N 1
ATOM 687 C CA . THR A 1 87 ? -5.656 25.406 17.797 1 57.38 87 THR A CA 1
ATOM 688 C C . THR A 1 87 ? -6.371 25 19.078 1 57.38 87 THR A C 1
ATOM 690 O O . THR A 1 87 ? -7.57 24.719 19.078 1 57.38 87 THR A O 1
ATOM 693 N N . SER A 1 88 ? -5.695 23.984 19.891 1 51.84 88 SER A N 1
ATOM 694 C CA . SER A 1 88 ? -6.293 23.859 21.219 1 51.84 88 SER A CA 1
ATOM 695 C C . SER A 1 88 ? -6.809 25.188 21.719 1 51.84 88 SER A C 1
ATOM 697 O O . SER A 1 88 ? -6.035 26.031 22.188 1 51.84 88 SER A O 1
ATOM 699 N N . GLU A 1 89 ? -7.375 25.969 21.031 1 47.5 89 GLU A N 1
ATOM 700 C CA . GLU A 1 89 ? -7.895 27.188 21.656 1 47.5 89 GLU A CA 1
ATOM 701 C C . GLU A 1 89 ? -8.5 26.875 23.016 1 47.5 89 GLU A C 1
ATOM 703 O O . GLU A 1 89 ? -9.406 26.047 23.125 1 47.5 89 GLU A O 1
ATOM 708 N N . LYS A 1 90 ? -7.668 26.812 24.109 1 44.72 90 LYS A N 1
ATOM 709 C CA . LYS A 1 90 ? -8.133 27.094 25.469 1 44.72 90 LYS A CA 1
ATOM 710 C C . LYS A 1 90 ? -9.25 28.141 25.469 1 44.72 90 LYS A C 1
ATOM 712 O O . LYS A 1 90 ? -9.117 29.203 24.844 1 44.72 90 LYS A O 1
ATOM 717 N N . TYR A 1 91 ? -10.547 27.781 25.469 1 46.84 91 TYR A N 1
ATOM 718 C CA . TYR A 1 91 ? -11.578 28.688 25.969 1 46.84 91 TYR A CA 1
ATOM 719 C C . TYR A 1 91 ? -11.039 29.547 27.109 1 46.84 91 TYR A C 1
ATOM 721 O O . TYR A 1 91 ? -11.125 29.141 28.281 1 46.84 91 TYR A O 1
ATOM 729 N N . GLU A 1 92 ? -9.828 29.938 27.062 1 37.34 92 GLU A N 1
ATOM 730 C CA . GLU A 1 92 ? -9.531 30.906 28.109 1 37.34 92 GLU A CA 1
ATOM 731 C C . GLU A 1 92 ? -10.492 32.094 28.047 1 37.34 92 GLU A C 1
ATOM 733 O O . GLU A 1 92 ? -10.25 33.125 28.672 1 37.34 92 GLU A O 1
ATOM 738 N N . HIS A 1 93 ? -11.398 32.031 26.969 1 41.34 93 HIS A N 1
ATOM 739 C CA . HIS A 1 93 ? -12.188 33.25 27.094 1 41.34 93 HIS A CA 1
ATOM 740 C C . HIS A 1 93 ? -13.031 33.25 28.359 1 41.34 93 HIS A C 1
ATOM 742 O O . HIS A 1 93 ? -13.773 34.188 28.625 1 41.34 93 HIS A O 1
ATOM 748 N N . TYR A 1 94 ? -13.242 32.031 29.078 1 35.25 94 TYR A N 1
ATOM 749 C CA . TYR A 1 94 ? -14.008 32.531 30.219 1 35.25 94 TYR A CA 1
ATOM 750 C C . TYR A 1 94 ? -13.117 33.312 31.172 1 35.25 94 TYR A C 1
ATOM 752 O O . TYR A 1 94 ? -11.93 33 31.312 1 35.25 94 TYR A O 1
ATOM 760 N N . MET B 1 1 ? 11.961 24.906 6.027 1 31.58 1 MET B N 1
ATOM 761 C CA . MET B 1 1 ? 12.5 23.875 5.148 1 31.58 1 MET B CA 1
ATOM 762 C C . MET B 1 1 ? 11.75 22.562 5.336 1 31.58 1 MET B C 1
ATOM 764 O O . MET B 1 1 ? 11.719 22.016 6.441 1 31.58 1 MET B O 1
ATOM 768 N N . THR B 1 2 ? 10.609 22.438 4.754 1 41.72 2 THR B N 1
ATOM 769 C CA . THR B 1 2 ? 9.609 21.375 4.844 1 41.72 2 THR B CA 1
ATOM 770 C C . THR B 1 2 ? 10.281 20 4.867 1 41.72 2 THR B C 1
ATOM 772 O O . THR B 1 2 ? 11.062 19.672 3.973 1 41.72 2 THR B O 1
ATOM 775 N N . ASP B 1 3 ? 10.859 19.719 5.926 1 46.72 3 ASP B N 1
ATOM 776 C CA . ASP B 1 3 ? 11.562 18.438 6.027 1 46.72 3 ASP B CA 1
ATOM 777 C C . ASP B 1 3 ? 10.977 17.406 5.07 1 46.72 3 ASP B C 1
ATOM 779 O O . ASP B 1 3 ? 9.758 17.203 5.035 1 46.72 3 ASP B O 1
ATOM 783 N N . SER B 1 4 ? 11.547 17.422 3.846 1 60.41 4 SER B N 1
ATOM 784 C CA . SER B 1 4 ? 11.25 16.625 2.66 1 60.41 4 SER B CA 1
ATOM 785 C C . SER B 1 4 ? 10.867 15.195 3.033 1 60.41 4 SER B C 1
ATOM 787 O O . SER B 1 4 ? 11.688 14.273 2.912 1 60.41 4 SER B O 1
ATOM 789 N N . SER B 1 5 ? 10.023 15.078 3.947 1 83.88 5 SER B N 1
ATOM 790 C CA . SER B 1 5 ? 9.742 13.742 4.457 1 83.88 5 SER B CA 1
ATOM 791 C C . SER B 1 5 ? 9.086 12.875 3.389 1 83.88 5 SER B C 1
ATOM 793 O O . SER B 1 5 ? 8.328 13.375 2.551 1 83.88 5 SER B O 1
ATOM 795 N N . THR B 1 6 ? 9.68 11.719 3.229 1 94.56 6 THR B N 1
ATOM 796 C CA . THR B 1 6 ? 9.352 10.727 2.215 1 94.56 6 THR B CA 1
ATOM 797 C C . THR B 1 6 ? 8.352 9.703 2.762 1 94.56 6 THR B C 1
A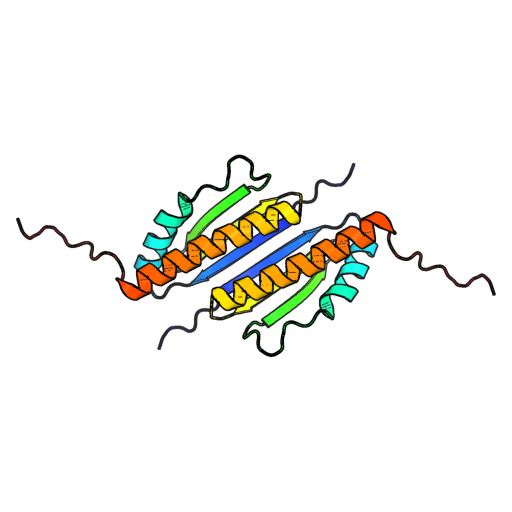TOM 799 O O . THR B 1 6 ? 8.516 9.203 3.875 1 94.56 6 THR B O 1
ATOM 802 N N . ILE B 1 7 ? 7.305 9.609 1.972 1 97.38 7 ILE B N 1
ATOM 803 C CA . ILE B 1 7 ? 6.375 8.523 2.266 1 97.38 7 ILE B CA 1
ATOM 804 C C . ILE B 1 7 ? 6.949 7.203 1.756 1 97.38 7 ILE B C 1
ATOM 806 O O . ILE B 1 7 ? 7.445 7.125 0.631 1 97.38 7 ILE B O 1
ATOM 810 N N . VAL B 1 8 ? 6.902 6.207 2.607 1 98 8 VAL B N 1
ATOM 811 C CA . VAL B 1 8 ? 7.422 4.898 2.227 1 98 8 VAL B CA 1
ATOM 812 C C . VAL B 1 8 ? 6.32 3.848 2.34 1 98 8 VAL B C 1
ATOM 814 O O . VAL B 1 8 ? 5.613 3.787 3.35 1 98 8 VAL B O 1
ATOM 817 N N . VAL B 1 9 ? 6.188 3.074 1.338 1 98.44 9 VAL B N 1
ATOM 818 C CA . VAL B 1 9 ? 5.273 1.936 1.343 1 98.44 9 VAL B CA 1
ATOM 819 C C . VAL B 1 9 ? 6.051 0.648 1.069 1 98.44 9 VAL B C 1
ATOM 821 O O . VAL B 1 9 ? 6.832 0.578 0.119 1 98.44 9 VAL B O 1
ATOM 824 N N . SER B 1 10 ? 5.84 -0.373 1.839 1 98.69 10 SER B N 1
ATOM 825 C CA . SER B 1 10 ? 6.449 -1.683 1.637 1 98.69 10 SER B CA 1
ATOM 826 C C . SER B 1 10 ? 5.395 -2.779 1.55 1 98.69 10 SER B C 1
ATOM 828 O O . SER B 1 10 ? 4.43 -2.783 2.318 1 98.69 10 SER B O 1
ATOM 830 N N . LEU B 1 11 ? 5.609 -3.676 0.659 1 98.5 11 LEU B N 1
ATOM 831 C CA . LEU B 1 11 ? 4.727 -4.824 0.494 1 98.5 11 LEU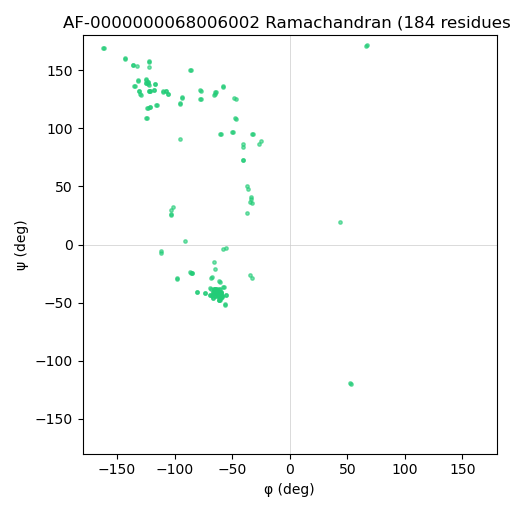 B CA 1
ATOM 832 C C . LEU B 1 11 ? 5.508 -6.129 0.584 1 98.5 11 LEU B C 1
ATOM 834 O O . LEU B 1 11 ? 6.625 -6.223 0.072 1 98.5 11 LEU B O 1
ATOM 838 N N . LYS B 1 12 ? 4.945 -7.102 1.178 1 98.44 12 LYS B N 1
ATOM 839 C CA . LYS B 1 12 ? 5.387 -8.492 1.165 1 98.44 12 LYS B CA 1
ATOM 840 C C . LYS B 1 12 ? 4.301 -9.414 0.618 1 98.44 12 LYS B C 1
ATOM 842 O O . LYS B 1 12 ? 3.223 -9.523 1.206 1 98.44 12 LYS B O 1
ATOM 847 N N . ILE B 1 13 ? 4.613 -10.023 -0.421 1 98.06 13 ILE B N 1
ATOM 848 C CA . ILE B 1 13 ? 3.613 -10.812 -1.13 1 98.06 13 ILE B CA 1
ATOM 849 C C . ILE B 1 13 ? 4.105 -12.25 -1.272 1 98.06 13 ILE B C 1
ATOM 851 O O . ILE B 1 13 ? 5.055 -12.523 -2.01 1 98.06 13 ILE B O 1
ATOM 855 N N . PRO B 1 14 ? 3.445 -13.125 -0.716 1 97.19 14 PRO B N 1
ATOM 856 C CA . PRO B 1 14 ? 3.826 -14.539 -0.839 1 97.19 14 PRO B CA 1
ATOM 857 C C . PRO B 1 14 ? 3.25 -15.195 -2.09 1 97.19 14 PRO B C 1
ATOM 859 O O . PRO B 1 14 ? 2.15 -14.844 -2.527 1 97.19 14 PRO B O 1
ATOM 862 N N . PHE B 1 15 ? 3.969 -16.172 -2.605 1 95.19 15 PHE B N 1
ATOM 863 C CA . PHE B 1 15 ? 3.52 -17.031 -3.695 1 95.19 15 PHE B CA 1
ATOM 864 C C . PHE B 1 15 ? 3.535 -18.5 -3.273 1 95.19 15 PHE B C 1
ATOM 866 O O . PHE B 1 15 ? 4.242 -18.875 -2.336 1 95.19 15 PHE B O 1
ATOM 873 N N . PRO B 1 16 ? 2.756 -19.281 -3.945 1 92.25 16 PRO B N 1
ATOM 874 C CA . PRO B 1 16 ? 2.699 -20.688 -3.586 1 92.25 16 PRO B CA 1
ATOM 875 C C . PRO B 1 16 ? 4.051 -21.391 -3.734 1 92.25 16 PRO B C 1
ATOM 877 O O . PRO B 1 16 ? 4.344 -22.344 -2.998 1 92.25 16 PRO B O 1
ATOM 880 N N . SER B 1 17 ? 4.859 -20.922 -4.695 1 93 17 SER B N 1
ATOM 881 C CA . SER B 1 17 ? 6.176 -21.5 -4.918 1 93 17 SER B CA 1
ATOM 882 C C . SER B 1 17 ? 7.199 -20.438 -5.293 1 93 17 SER B C 1
ATOM 884 O O . SER B 1 17 ? 6.836 -19.359 -5.738 1 93 17 SER B O 1
ATOM 886 N N . ARG B 1 18 ? 8.523 -20.812 -5.102 1 94.62 18 ARG B N 1
ATOM 887 C CA . ARG B 1 18 ? 9.609 -19.922 -5.488 1 94.62 18 ARG B CA 1
ATOM 888 C C . ARG B 1 18 ? 9.578 -19.641 -6.984 1 94.62 18 ARG B C 1
ATOM 890 O O . ARG B 1 18 ? 9.859 -18.516 -7.418 1 94.62 18 ARG B O 1
ATOM 897 N N . ARG B 1 19 ? 9.25 -20.641 -7.738 1 94.12 19 ARG B N 1
ATOM 898 C CA . ARG B 1 19 ? 9.219 -20.5 -9.188 1 94.12 19 ARG B CA 1
ATOM 899 C C . ARG B 1 19 ? 8.172 -19.484 -9.617 1 94.12 19 ARG B C 1
ATOM 901 O O . ARG B 1 19 ? 8.438 -18.641 -10.469 1 94.12 19 ARG B O 1
ATOM 908 N N . GLU B 1 20 ? 7.012 -19.547 -9.039 1 94.62 20 GLU B N 1
ATOM 909 C CA . GLU B 1 20 ? 5.957 -18.578 -9.352 1 94.62 20 GLU B CA 1
ATOM 910 C C . GLU B 1 20 ? 6.363 -17.172 -8.969 1 94.62 20 GLU B C 1
ATOM 912 O O . GLU B 1 20 ? 6.082 -16.219 -9.695 1 94.62 20 GLU B O 1
ATOM 917 N N . ALA B 1 21 ? 7.066 -17.031 -7.828 1 96.06 21 ALA B N 1
ATOM 918 C CA . ALA B 1 21 ? 7.555 -15.727 -7.387 1 96.06 21 ALA B CA 1
ATOM 919 C C . ALA B 1 21 ? 8.586 -15.164 -8.367 1 96.06 21 ALA B C 1
ATOM 921 O O . ALA B 1 21 ? 8.586 -13.969 -8.664 1 96.06 21 ALA B O 1
ATOM 922 N N . GLU B 1 22 ? 9.344 -16.016 -8.828 1 96.56 22 GLU B N 1
ATOM 923 C CA . GLU B 1 22 ? 10.383 -15.633 -9.781 1 96.56 22 GLU B CA 1
ATOM 924 C C . GLU B 1 22 ? 9.773 -15.117 -11.086 1 96.56 22 GLU B C 1
ATOM 926 O O . GLU B 1 22 ? 10.242 -14.133 -11.648 1 96.56 22 GLU B O 1
ATOM 931 N N . ILE B 1 23 ? 8.836 -15.766 -11.555 1 94.81 23 ILE B N 1
ATOM 932 C CA . ILE B 1 23 ? 8.156 -15.344 -12.773 1 94.81 23 ILE B CA 1
ATOM 933 C C . ILE B 1 23 ? 7.527 -13.969 -12.562 1 94.81 23 ILE B C 1
ATOM 935 O O . ILE B 1 23 ? 7.688 -13.078 -13.398 1 94.81 23 ILE B O 1
ATOM 939 N N . ALA B 1 24 ? 6.82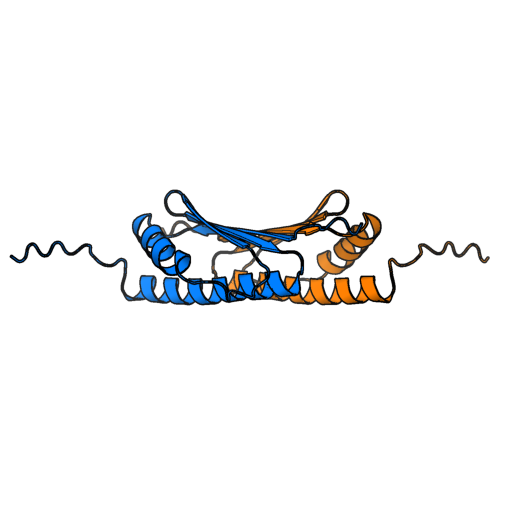4 -13.859 -11.43 1 95.69 24 ALA B N 1
ATOM 940 C CA . ALA B 1 24 ? 6.211 -12.57 -11.125 1 95.69 24 ALA B CA 1
ATOM 941 C C . ALA B 1 24 ? 7.258 -11.469 -11.047 1 95.69 24 ALA B C 1
ATOM 943 O O . ALA B 1 24 ? 7.055 -10.367 -11.57 1 95.69 24 ALA B O 1
ATOM 944 N N . PHE B 1 25 ? 8.359 -11.734 -10.391 1 97.06 25 PHE B N 1
ATOM 945 C CA . PHE B 1 25 ? 9.453 -10.781 -10.25 1 97.06 25 PHE B CA 1
ATOM 946 C C . PHE B 1 25 ? 9.93 -10.305 -11.617 1 97.06 25 PHE B C 1
ATOM 948 O O . PHE B 1 25 ? 10.086 -9.102 -11.844 1 97.06 25 PHE B O 1
ATOM 955 N N . GLU B 1 26 ? 10.07 -11.188 -12.523 1 94.5 26 GLU B N 1
ATOM 956 C CA . GLU B 1 26 ? 10.586 -10.859 -13.844 1 94.5 26 GLU B CA 1
ATOM 957 C C . GLU B 1 26 ? 9.602 -10 -14.625 1 94.5 26 GLU B C 1
ATOM 959 O O . GLU B 1 26 ? 10 -9.102 -15.367 1 94.5 26 GLU B O 1
ATOM 964 N N . VAL B 1 27 ? 8.398 -10.266 -14.492 1 93 27 VAL B N 1
ATOM 965 C CA . VAL B 1 27 ? 7.363 -9.523 -15.203 1 93 27 VAL B CA 1
ATOM 966 C C . VAL B 1 27 ? 7.195 -8.141 -14.586 1 93 27 VAL B C 1
ATOM 968 O O . VAL B 1 27 ? 7.137 -7.137 -15.305 1 93 27 VAL B O 1
ATOM 971 N N . LEU B 1 28 ? 7.211 -8.062 -13.289 1 95.06 28 LEU B N 1
ATOM 972 C CA . LEU B 1 28 ? 6.848 -6.832 -12.594 1 95.06 28 LEU B CA 1
ATOM 973 C C . LEU B 1 28 ? 8.047 -5.895 -12.492 1 95.06 28 LEU B C 1
ATOM 975 O O . LEU B 1 28 ? 7.879 -4.684 -12.32 1 95.06 28 LEU B O 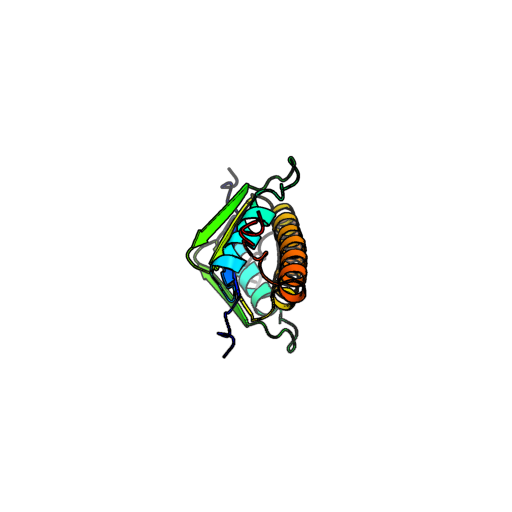1
ATOM 979 N N . ARG B 1 29 ? 9.203 -6.43 -12.539 1 92.31 29 ARG B N 1
ATOM 980 C CA . ARG B 1 29 ? 10.383 -5.574 -12.445 1 92.31 29 ARG B CA 1
ATOM 981 C C . ARG B 1 29 ? 10.516 -4.691 -13.688 1 92.31 29 ARG B C 1
ATOM 983 O O . ARG B 1 29 ? 11.055 -3.588 -13.617 1 92.31 29 ARG B O 1
ATOM 990 N N . ILE B 1 30 ? 10.039 -5.156 -14.75 1 85.5 30 ILE B N 1
ATOM 991 C CA . ILE B 1 30 ? 10.125 -4.418 -16.016 1 85.5 30 ILE B CA 1
ATOM 992 C C . ILE B 1 30 ? 8.945 -3.451 -16.125 1 85.5 30 ILE B C 1
ATOM 994 O O . ILE B 1 30 ? 9.008 -2.479 -16.875 1 85.5 30 ILE B O 1
ATOM 998 N N . ASP B 1 31 ? 7.883 -3.781 -15.422 1 76.75 31 ASP B N 1
ATOM 999 C CA . ASP B 1 31 ? 6.75 -2.861 -15.43 1 76.75 31 ASP B CA 1
ATOM 1000 C C . ASP B 1 31 ? 7.152 -1.493 -14.883 1 76.75 31 ASP B C 1
ATOM 1002 O O . ASP B 1 31 ? 7.453 -1.355 -13.695 1 76.75 31 ASP B O 1
ATOM 1006 N N . ASN B 1 32 ? 7.488 -0.665 -15.852 1 65.38 32 ASN B N 1
ATOM 1007 C CA . ASN B 1 32 ? 8.039 0.645 -15.531 1 65.38 32 ASN B CA 1
ATOM 1008 C C . ASN B 1 32 ? 6.957 1.621 -15.086 1 65.38 32 ASN B C 1
ATOM 1010 O O . ASN B 1 32 ? 5.848 1.604 -15.617 1 65.38 32 ASN B O 1
ATOM 1014 N N . GLU B 1 33 ? 7.242 2.162 -13.891 1 65.69 33 GLU B N 1
ATOM 1015 C CA . GLU B 1 33 ? 6.473 3.344 -13.516 1 65.69 33 GLU B CA 1
ATOM 1016 C C . GLU B 1 33 ? 6.633 4.461 -14.547 1 65.69 33 GLU B C 1
ATOM 1018 O O . GLU B 1 33 ? 7.68 4.574 -15.188 1 65.69 33 GLU B O 1
ATOM 1023 N N . PRO B 1 34 ? 5.504 5.02 -14.836 1 59.75 34 PRO B N 1
ATOM 1024 C CA . PRO B 1 34 ? 5.699 6.141 -15.758 1 59.75 34 PRO B CA 1
ATOM 1025 C C . PRO B 1 34 ? 6.84 7.062 -15.328 1 59.75 34 PRO B C 1
ATOM 1027 O O . PRO B 1 34 ? 7.062 7.262 -14.133 1 59.75 34 PRO B O 1
ATOM 1030 N N . LYS B 1 35 ? 7.84 7.289 -16.25 1 58.44 35 LYS B N 1
ATOM 1031 C CA . LYS B 1 35 ? 9 8.156 -16.094 1 58.44 35 LYS B CA 1
ATOM 1032 C C . LYS B 1 35 ? 8.672 9.367 -15.219 1 58.44 35 LYS B C 1
ATOM 1034 O O . LYS B 1 35 ? 9.531 9.891 -14.516 1 58.44 35 LYS B O 1
ATOM 1039 N N . ARG B 1 36 ? 7.508 9.633 -15.32 1 64.81 36 ARG B N 1
ATOM 1040 C CA . ARG B 1 36 ? 7.148 10.859 -14.617 1 64.81 36 ARG B CA 1
ATOM 1041 C C . ARG B 1 36 ? 6.477 10.547 -13.289 1 64.81 36 ARG B C 1
ATOM 1043 O O . ARG B 1 36 ? 5.672 11.344 -12.789 1 64.81 36 ARG B O 1
ATOM 1050 N N . SER B 1 37 ? 7.023 9.383 -12.805 1 72.69 37 SER B N 1
ATOM 1051 C CA . SER B 1 37 ? 6.367 9.102 -11.523 1 72.69 37 SER B CA 1
ATOM 1052 C C . SER B 1 37 ? 7.191 9.633 -10.359 1 72.69 37 SER B C 1
ATOM 1054 O O . SER B 1 37 ? 8.422 9.664 -10.422 1 72.69 37 SER B O 1
ATOM 1056 N N . PHE B 1 38 ? 7.031 10.836 -9.867 1 87.19 38 PHE B N 1
ATOM 1057 C CA . PHE B 1 38 ? 7.66 11.453 -8.703 1 87.19 38 PHE B CA 1
ATOM 1058 C C . PHE B 1 38 ? 7.836 10.438 -7.582 1 87.19 38 PHE B C 1
ATOM 1060 O O . PHE B 1 38 ? 7.746 10.789 -6.402 1 87.19 38 PHE B O 1
ATOM 1067 N N . ILE B 1 39 ? 7.973 9.031 -8 1 92.44 39 ILE B N 1
ATOM 1068 C CA . ILE B 1 39 ? 8.172 8.008 -6.98 1 92.44 39 ILE B CA 1
ATOM 1069 C C . ILE B 1 39 ? 9.312 7.082 -7.395 1 92.44 39 ILE B C 1
ATOM 1071 O O . ILE B 1 39 ? 9.617 6.957 -8.586 1 92.44 39 ILE B O 1
ATOM 1075 N N . GLU B 1 40 ? 9.984 6.473 -6.488 1 93 40 GLU B N 1
ATOM 1076 C CA . GLU B 1 40 ? 10.984 5.422 -6.676 1 93 40 GLU B CA 1
ATOM 1077 C C . GLU B 1 40 ? 10.438 4.062 -6.242 1 93 40 GLU B C 1
ATOM 1079 O O . GLU B 1 40 ? 9.867 3.934 -5.156 1 93 40 GLU B O 1
ATOM 1084 N N . LYS B 1 41 ? 10.664 3.121 -7.145 1 94.88 41 LYS B N 1
ATOM 1085 C CA . LYS B 1 41 ? 10.211 1.763 -6.859 1 94.88 41 LYS B CA 1
ATOM 1086 C C . LYS B 1 41 ? 11.383 0.788 -6.805 1 94.88 41 LYS B C 1
ATOM 1088 O O . LYS B 1 41 ? 12.281 0.839 -7.652 1 94.88 41 LYS B O 1
ATOM 1093 N N . SER B 1 42 ? 11.414 -0.057 -5.758 1 95.19 42 SER B N 1
ATOM 1094 C CA . SER B 1 42 ? 12.367 -1.159 -5.66 1 95.19 42 SER B CA 1
ATOM 1095 C C . SER B 1 42 ? 11.648 -2.496 -5.492 1 95.19 42 SER B C 1
ATOM 1097 O O . SER B 1 42 ? 10.648 -2.584 -4.785 1 95.19 42 SER B O 1
ATOM 1099 N N . LEU B 1 43 ? 12.18 -3.484 -6.172 1 96.5 43 LEU B N 1
ATOM 1100 C CA . LEU B 1 43 ? 11.594 -4.82 -6.148 1 96.5 43 LEU B CA 1
ATOM 1101 C C . LEU B 1 43 ? 12.664 -5.875 -5.867 1 96.5 43 LEU B C 1
ATOM 1103 O O . LEU B 1 43 ? 13.742 -5.844 -6.457 1 96.5 43 LEU B O 1
ATOM 1107 N N . LYS B 1 44 ? 12.336 -6.742 -4.941 1 97.75 44 LYS B N 1
ATOM 1108 C CA . LYS B 1 44 ? 13.266 -7.816 -4.586 1 97.75 44 LYS B CA 1
ATOM 1109 C C . LYS B 1 44 ? 12.539 -9.148 -4.449 1 97.75 44 LYS B C 1
ATOM 1111 O O . LYS B 1 44 ? 11.359 -9.188 -4.094 1 97.75 44 LYS B O 1
ATOM 1116 N N . LEU B 1 45 ? 13.312 -10.172 -4.668 1 98.06 45 LEU B N 1
ATOM 1117 C CA . LEU B 1 45 ? 12.812 -11.531 -4.496 1 98.06 45 LEU B CA 1
ATOM 1118 C C . LEU B 1 45 ? 13.539 -12.242 -3.357 1 98.06 45 LEU B C 1
ATOM 1120 O O . LEU B 1 45 ? 14.773 -12.273 -3.334 1 98.06 45 LEU B O 1
ATOM 1124 N N . GLN B 1 46 ? 12.789 -12.633 -2.387 1 97.56 46 GLN B N 1
ATOM 1125 C CA . GLN B 1 46 ? 13.328 -13.43 -1.294 1 97.56 46 GLN B CA 1
ATOM 1126 C C . GLN B 1 46 ? 12.555 -14.734 -1.127 1 97.56 46 GLN B C 1
ATOM 1128 O O . GLN B 1 46 ? 11.445 -14.734 -0.586 1 97.56 46 GLN B O 1
ATOM 1133 N N . ASP B 1 47 ? 13.164 -15.859 -1.485 1 96.06 47 ASP B N 1
ATOM 1134 C CA . ASP B 1 47 ? 12.477 -17.156 -1.495 1 96.06 47 ASP B CA 1
ATOM 1135 C C . ASP B 1 47 ? 11.188 -17.078 -2.307 1 96.06 47 ASP B C 1
ATOM 1137 O O . ASP B 1 47 ? 11.219 -16.812 -3.51 1 96.06 47 ASP B O 1
ATOM 1141 N N . ASN B 1 48 ? 10.062 -17.328 -1.736 1 96.75 48 ASN B N 1
ATOM 1142 C CA . ASN B 1 48 ? 8.805 -17.312 -2.475 1 96.75 48 ASN B CA 1
ATOM 1143 C C . ASN B 1 48 ? 8.008 -16.031 -2.201 1 96.75 48 ASN B C 1
ATOM 1145 O O . ASN B 1 48 ? 6.781 -16.016 -2.326 1 96.75 48 ASN B O 1
ATOM 1149 N N . GLN B 1 49 ? 8.758 -14.953 -1.828 1 97.5 49 GLN B N 1
ATOM 1150 C CA . GLN B 1 49 ? 8.078 -13.695 -1.517 1 97.5 49 GLN B CA 1
ATOM 1151 C C . GLN B 1 49 ? 8.602 -12.555 -2.391 1 97.5 49 GLN B C 1
ATOM 1153 O O . GLN B 1 49 ? 9.812 -12.445 -2.613 1 97.5 49 GLN B O 1
ATOM 1158 N N . LEU B 1 50 ? 7.699 -11.781 -2.842 1 97.5 50 LEU B N 1
ATOM 1159 C CA . LEU B 1 50 ? 8.031 -10.539 -3.523 1 97.5 50 LEU B CA 1
ATOM 1160 C C . LEU B 1 50 ? 7.988 -9.359 -2.555 1 97.5 50 LEU B C 1
ATOM 1162 O O . LEU B 1 50 ? 6.98 -9.141 -1.879 1 97.5 50 LEU B O 1
ATOM 1166 N N . LEU B 1 51 ? 9.117 -8.68 -2.434 1 98.25 51 LEU B N 1
ATOM 1167 C CA . LEU B 1 51 ? 9.219 -7.484 -1.607 1 98.25 51 LEU B CA 1
ATOM 1168 C C . LEU B 1 51 ? 9.273 -6.23 -2.475 1 98.25 51 LEU B C 1
ATOM 1170 O O . LEU B 1 51 ? 10.086 -6.145 -3.398 1 98.25 51 LEU B O 1
ATOM 1174 N N . VAL B 1 52 ? 8.438 -5.262 -2.168 1 97.81 52 VAL B N 1
ATOM 1175 C CA . VAL B 1 52 ? 8.352 -4.043 -2.965 1 97.81 52 VAL B CA 1
ATOM 1176 C C . VAL B 1 52 ? 8.391 -2.822 -2.049 1 97.81 52 VAL B C 1
ATOM 1178 O O . VAL B 1 52 ? 7.789 -2.828 -0.971 1 97.81 52 VAL B O 1
ATOM 1181 N N . GLU B 1 53 ? 9.062 -1.811 -2.5 1 97.62 53 GLU B N 1
ATOM 1182 C CA . GLU B 1 53 ? 9.086 -0.562 -1.743 1 97.62 53 GLU B CA 1
ATOM 1183 C C . GLU B 1 53 ? 8.875 0.641 -2.658 1 97.62 53 GLU B C 1
ATOM 1185 O O . GLU B 1 53 ? 9.461 0.708 -3.744 1 97.62 53 GLU B O 1
ATOM 1190 N N . PHE B 1 54 ? 8.07 1.542 -2.24 1 96.5 54 PHE B N 1
ATOM 1191 C CA . PHE B 1 54 ? 7.844 2.814 -2.916 1 96.5 54 PHE B CA 1
ATOM 1192 C C . PHE B 1 54 ? 8.273 3.98 -2.035 1 96.5 54 PHE B C 1
ATOM 1194 O O . PHE B 1 54 ? 7.996 3.994 -0.834 1 96.5 54 PHE B O 1
ATOM 1201 N N . ASN B 1 55 ? 8.898 4.906 -2.654 1 96 55 ASN B N 1
ATOM 1202 C CA . ASN B 1 55 ? 9.281 6.148 -1.994 1 96 55 ASN B CA 1
ATOM 1203 C C . ASN B 1 55 ? 8.844 7.371 -2.797 1 96 55 ASN B C 1
ATOM 1205 O O . ASN B 1 55 ? 9.078 7.441 -4.004 1 96 55 ASN B O 1
ATOM 1209 N N . GLY B 1 56 ? 8.188 8.258 -2.158 1 95.88 56 GLY B N 1
ATOM 1210 C CA . GLY B 1 56 ? 7.773 9.492 -2.807 1 95.88 56 GLY B CA 1
ATOM 1211 C C . GLY B 1 56 ? 7.426 10.594 -1.824 1 95.88 56 GLY B C 1
ATOM 1212 O O . GLY B 1 56 ? 7.211 10.336 -0.639 1 95.88 56 GLY B O 1
ATOM 1213 N N . GLN B 1 57 ? 7.27 11.75 -2.371 1 93.5 57 GLN B N 1
ATOM 1214 C CA . GLN B 1 57 ? 7.078 12.898 -1.486 1 93.5 57 GLN B CA 1
ATOM 1215 C C . GLN B 1 57 ? 5.598 13.25 -1.354 1 93.5 57 GLN B C 1
ATOM 1217 O O . GLN B 1 57 ? 5.172 13.789 -0.329 1 93.5 57 GLN B O 1
ATOM 1222 N N . GLN B 1 58 ? 4.887 12.969 -2.359 1 93.25 58 GLN B N 1
ATOM 1223 C CA . GLN B 1 58 ? 3.465 13.289 -2.34 1 93.25 58 GLN B CA 1
ATOM 1224 C C . GLN B 1 58 ? 2.611 12.031 -2.258 1 93.25 58 GLN B C 1
ATOM 1226 O O . GLN B 1 58 ? 2.777 11.109 -3.057 1 93.25 58 GLN B O 1
ATOM 1231 N N . ALA B 1 59 ? 1.694 12.117 -1.338 1 94.62 59 ALA B N 1
ATOM 1232 C CA . ALA B 1 59 ? 0.815 10.969 -1.123 1 94.62 59 ALA B CA 1
ATOM 1233 C C . ALA B 1 59 ? 0.084 10.594 -2.406 1 94.62 59 ALA B C 1
ATOM 1235 O O . ALA B 1 59 ? -0.116 9.406 -2.689 1 94.62 59 ALA B O 1
ATOM 1236 N N . LYS B 1 60 ? -0.283 11.578 -3.166 1 94.5 60 LYS B N 1
ATOM 1237 C CA . LYS B 1 60 ? -1.024 11.328 -4.398 1 94.5 60 LYS B CA 1
ATOM 1238 C C . LYS B 1 60 ? -0.188 10.523 -5.391 1 94.5 60 LYS B C 1
ATOM 1240 O O . LYS B 1 60 ? -0.692 9.594 -6.023 1 94.5 60 LYS B O 1
ATOM 1245 N N . ASN B 1 61 ? 1.045 10.867 -5.477 1 95.12 61 ASN B N 1
ATOM 1246 C CA . ASN B 1 61 ? 1.926 10.133 -6.383 1 95.12 61 ASN B CA 1
ATOM 1247 C C . ASN B 1 61 ? 2.148 8.703 -5.918 1 95.12 61 ASN B C 1
ATOM 1249 O O . ASN B 1 61 ? 2.131 7.77 -6.723 1 95.12 61 ASN B O 1
ATOM 1253 N N . VAL B 1 62 ? 2.377 8.578 -4.633 1 95.56 62 VAL B N 1
ATOM 1254 C CA . VAL B 1 62 ? 2.613 7.254 -4.066 1 95.56 62 VAL B CA 1
ATOM 1255 C C . VAL B 1 62 ? 1.372 6.383 -4.254 1 95.56 62 VAL B C 1
ATOM 1257 O O . VAL B 1 62 ? 1.476 5.223 -4.652 1 95.56 62 VAL B O 1
ATOM 1260 N N . ARG B 1 63 ? 0.257 6.949 -4.043 1 96.38 63 ARG B N 1
ATOM 1261 C CA . ARG B 1 63 ? -1 6.234 -4.246 1 96.38 63 ARG B CA 1
ATOM 1262 C C . ARG B 1 63 ? -1.092 5.68 -5.664 1 96.38 63 ARG B C 1
ATOM 1264 O O . ARG B 1 63 ? -1.4 4.5 -5.855 1 96.38 63 ARG B O 1
ATOM 1271 N N . VAL B 1 64 ? -0.879 6.5 -6.598 1 94.44 64 VAL B N 1
ATOM 1272 C CA . VAL B 1 64 ? -0.987 6.117 -8 1 94.44 64 VAL B CA 1
ATOM 1273 C C . VAL B 1 64 ? -0.004 4.988 -8.305 1 94.44 64 VAL B C 1
ATOM 1275 O O . VAL B 1 64 ? -0.363 4 -8.953 1 94.44 64 VAL B O 1
ATOM 1278 N N . GLY B 1 65 ? 1.219 5.109 -7.801 1 94.81 65 GLY B N 1
ATOM 1279 C CA . GLY B 1 65 ? 2.227 4.086 -8.023 1 94.81 65 GLY B CA 1
ATOM 1280 C C . GLY B 1 65 ? 1.867 2.748 -7.406 1 94.81 65 GLY B C 1
ATOM 1281 O O . GLY B 1 65 ? 2.004 1.704 -8.047 1 94.81 65 GLY B O 1
ATOM 1282 N N . VAL B 1 66 ? 1.367 2.795 -6.246 1 96.19 66 VAL B N 1
ATOM 1283 C CA . VAL B 1 66 ? 1.002 1.576 -5.535 1 96.19 66 VAL B CA 1
ATOM 1284 C C . VAL B 1 66 ? -0.2 0.921 -6.211 1 96.19 66 VAL B C 1
ATOM 1286 O O . VAL B 1 66 ? -0.219 -0.295 -6.414 1 96.19 66 VAL B O 1
ATOM 1289 N N . THR B 1 67 ? -1.18 1.711 -6.59 1 95.38 67 THR B N 1
ATOM 1290 C CA . THR B 1 67 ? -2.363 1.203 -7.273 1 95.38 67 THR B CA 1
ATOM 1291 C C . THR B 1 67 ? -1.983 0.547 -8.602 1 95.38 67 THR B C 1
ATOM 1293 O O . THR B 1 67 ? -2.447 -0.551 -8.906 1 95.38 67 THR B O 1
ATOM 1296 N N . SER B 1 68 ? -1.164 1.228 -9.289 1 94 68 SER B N 1
ATOM 1297 C CA . SER B 1 68 ? -0.702 0.693 -10.562 1 94 68 SER B CA 1
ATOM 1298 C C . SER B 1 68 ? 0.006 -0.645 -10.375 1 94 68 SER B C 1
ATOM 1300 O O . SER B 1 68 ? -0.201 -1.576 -11.156 1 94 68 SER B O 1
ATOM 1302 N N . PHE B 1 69 ? 0.812 -0.779 -9.375 1 95.62 69 PHE B N 1
ATOM 1303 C CA . PHE B 1 69 ? 1.521 -2.023 -9.109 1 95.62 69 PHE B CA 1
ATOM 1304 C C . PHE B 1 69 ? 0.54 -3.146 -8.797 1 95.62 69 PHE B C 1
ATOM 1306 O O . PHE B 1 69 ? 0.681 -4.262 -9.305 1 95.62 69 PHE B O 1
ATOM 1313 N N . PHE B 1 70 ? -0.454 -2.846 -8.016 1 96.31 70 PHE B N 1
ATOM 1314 C CA . PHE B 1 70 ? -1.454 -3.854 -7.688 1 96.31 70 PHE B CA 1
ATOM 1315 C C . PHE B 1 70 ? -2.17 -4.336 -8.945 1 96.31 70 PHE B C 1
ATOM 1317 O O . PHE B 1 70 ? -2.482 -5.52 -9.07 1 96.31 70 PHE B O 1
ATOM 1324 N N . GLU B 1 71 ? -2.469 -3.428 -9.789 1 95.62 71 GLU B N 1
ATOM 1325 C CA . GLU B 1 71 ? -3.133 -3.814 -11.031 1 95.62 71 GLU B CA 1
ATOM 1326 C C . GLU B 1 71 ? -2.283 -4.805 -11.82 1 95.62 71 GLU B C 1
ATOM 1328 O O . GLU B 1 71 ? -2.791 -5.82 -12.297 1 95.62 71 GLU B O 1
ATOM 1333 N N . SER B 1 72 ? -0.989 -4.504 -11.922 1 95.69 72 SER B N 1
ATOM 1334 C CA . SER B 1 72 ? -0.081 -5.395 -12.633 1 95.69 72 SER B CA 1
ATOM 1335 C C . SER B 1 72 ? 0.064 -6.73 -11.906 1 95.69 72 SER B C 1
ATOM 1337 O O . SER B 1 72 ? 0.085 -7.789 -12.539 1 95.69 72 SER B O 1
ATOM 1339 N N . LEU B 1 73 ? 0.151 -6.699 -10.633 1 96.19 73 LEU B N 1
ATOM 1340 C CA . LEU B 1 73 ? 0.276 -7.898 -9.812 1 96.19 73 LEU B CA 1
ATOM 1341 C C . LEU B 1 73 ? -0.94 -8.805 -9.984 1 96.19 73 LEU B C 1
ATOM 1343 O O . LEU B 1 73 ? -0.796 -10.016 -10.172 1 96.19 73 LEU B O 1
ATOM 1347 N N . LEU B 1 74 ? -2.088 -8.203 -9.906 1 96.12 74 LEU B N 1
ATOM 1348 C CA . LEU B 1 74 ? -3.324 -8.969 -10.016 1 96.12 74 LEU B CA 1
ATOM 1349 C C . LEU B 1 74 ? -3.408 -9.672 -11.367 1 96.12 74 LEU B C 1
ATOM 1351 O O . LEU B 1 74 ? -3.758 -10.852 -11.438 1 96.12 74 LEU B O 1
ATOM 1355 N N . LEU B 1 75 ? -3.094 -8.93 -12.359 1 94.69 75 LEU B N 1
ATOM 1356 C CA . LEU B 1 75 ? -3.078 -9.523 -13.695 1 94.69 75 LEU B CA 1
ATOM 1357 C C . LEU B 1 75 ? -2.086 -10.68 -13.766 1 94.69 75 LEU B C 1
ATOM 1359 O O . LEU B 1 75 ? -2.406 -11.742 -14.297 1 94.69 75 LEU B O 1
ATOM 1363 N N . CYS B 1 76 ? -0.888 -10.453 -13.219 1 94.56 76 CYS B N 1
ATOM 1364 C CA . CYS B 1 76 ? 0.153 -11.477 -13.188 1 94.56 76 CYS B CA 1
ATOM 1365 C C . CYS B 1 76 ? -0.319 -12.719 -12.43 1 94.56 76 CYS B C 1
ATOM 1367 O O . CYS B 1 76 ? -0.161 -13.836 -12.914 1 94.56 76 CYS B O 1
ATOM 1369 N N . CYS B 1 77 ? -0.94 -12.555 -11.336 1 93.62 77 CYS B N 1
ATOM 1370 C CA . CYS B 1 77 ? -1.419 -13.656 -10.508 1 93.62 77 CYS B CA 1
ATOM 1371 C C . CYS B 1 77 ? -2.51 -14.445 -11.234 1 93.62 77 CYS B C 1
ATOM 1373 O O . CYS B 1 77 ? -2.553 -15.672 -11.156 1 93.62 77 CYS B O 1
ATOM 1375 N N . GLU B 1 78 ? -3.395 -13.703 -11.891 1 93.62 78 GLU B N 1
ATOM 1376 C CA . GLU B 1 78 ? -4.453 -14.359 -12.656 1 93.62 78 GLU B CA 1
ATOM 1377 C C . GLU B 1 78 ? -3.877 -15.258 -13.742 1 93.62 78 GLU B C 1
ATOM 1379 O O . GLU B 1 78 ? -4.367 -16.375 -13.969 1 93.62 78 GLU B O 1
ATOM 1384 N N . THR B 1 79 ? -2.881 -14.805 -14.383 1 92.81 79 THR B N 1
ATOM 1385 C CA . THR B 1 79 ? -2.229 -15.57 -15.445 1 92.81 79 THR B CA 1
ATOM 1386 C C . THR B 1 79 ? -1.548 -16.812 -14.875 1 92.81 79 THR B C 1
ATOM 1388 O O . THR B 1 79 ? -1.703 -17.906 -15.414 1 92.81 79 THR B O 1
ATOM 1391 N N . LEU B 1 80 ? -0.796 -16.672 -13.758 1 91.69 80 LEU B N 1
ATOM 1392 C CA . LEU B 1 80 ? -0.1 -17.781 -13.141 1 91.69 80 LEU B CA 1
ATOM 1393 C C . LEU B 1 80 ? -1.091 -18.844 -12.648 1 91.69 80 LEU B C 1
ATOM 1395 O O . LEU B 1 80 ? -0.82 -20.031 -12.734 1 91.69 80 LEU B O 1
ATOM 1399 N N . ASP B 1 81 ? -2.168 -18.375 -12.125 1 88.81 81 ASP B N 1
ATOM 1400 C CA . ASP B 1 81 ? -3.186 -19.281 -11.609 1 88.81 81 ASP B CA 1
ATOM 1401 C C . ASP B 1 81 ? -3.816 -20.094 -12.742 1 88.81 81 ASP B C 1
ATOM 1403 O O . ASP B 1 81 ? -4.129 -21.266 -12.562 1 88.81 81 ASP B O 1
ATOM 1407 N N . GLN B 1 82 ? -4.004 -19.453 -13.844 1 88.69 82 GLN B N 1
ATOM 1408 C CA . GLN B 1 82 ? -4.691 -20.078 -14.961 1 88.69 82 GLN B CA 1
ATOM 1409 C C . GLN B 1 82 ? -3.752 -20.984 -15.742 1 88.69 82 GLN B C 1
ATOM 1411 O O . GLN B 1 82 ? -4.152 -22.078 -16.188 1 88.69 82 GLN B O 1
ATOM 1416 N N . PHE B 1 83 ? -2.514 -20.594 -15.977 1 85.06 83 PHE B N 1
ATOM 1417 C CA . PHE B 1 83 ? -1.638 -21.297 -16.906 1 85.06 83 PHE B CA 1
ATOM 1418 C C . PHE B 1 83 ? -0.497 -21.984 -16.156 1 85.06 83 PHE B C 1
ATOM 1420 O O . PHE B 1 83 ? 0.171 -22.859 -16.703 1 85.06 83 PHE B O 1
ATOM 1427 N N . GLY B 1 84 ? -0.366 -21.734 -14.844 1 78.75 84 GLY B N 1
ATOM 1428 C CA . GLY B 1 84 ? 0.754 -22.281 -14.094 1 78.75 84 GLY B CA 1
ATOM 1429 C C . GLY B 1 84 ? 2.09 -21.688 -14.508 1 78.75 84 GLY B C 1
ATOM 1430 O O . GLY B 1 84 ? 2.15 -20.828 -15.391 1 78.75 84 GLY B O 1
ATOM 1431 N N . PRO B 1 85 ? 3.189 -22.047 -13.703 1 70.5 85 PRO B N 1
ATOM 1432 C CA . PRO B 1 85 ? 4.512 -21.562 -14.102 1 70.5 85 PRO B CA 1
ATOM 1433 C C . PRO B 1 85 ? 4.98 -22.141 -15.43 1 70.5 85 PRO B C 1
ATOM 1435 O O . PRO B 1 85 ? 4.617 -23.266 -15.781 1 70.5 85 PRO B O 1
ATOM 1438 N N . PRO B 1 86 ? 5.457 -21.219 -16.328 1 61.72 86 PRO B N 1
ATOM 1439 C CA . PRO B 1 86 ? 5.91 -21.812 -17.594 1 61.72 86 PRO B CA 1
ATOM 1440 C C . PRO B 1 86 ? 6.801 -23.031 -17.391 1 61.72 86 PRO B C 1
ATOM 1442 O O . PRO B 1 86 ? 7.566 -23.094 -16.422 1 61.72 86 PRO B O 1
ATOM 1445 N N . THR B 1 87 ? 6.418 -24.188 -17.641 1 58 87 THR B N 1
ATOM 1446 C CA . THR B 1 87 ? 7.23 -25.391 -17.594 1 58 87 THR B CA 1
ATOM 1447 C C . THR B 1 87 ? 8.531 -25.203 -18.359 1 58 87 THR B C 1
ATOM 1449 O O . THR B 1 87 ? 8.562 -24.5 -19.375 1 58 87 THR B O 1
ATOM 1452 N N . SER B 1 88 ? 9.703 -24.844 -17.578 1 52.03 88 SER B N 1
ATOM 1453 C CA . SER B 1 88 ? 10.945 -24.953 -18.344 1 52.03 88 SER B CA 1
ATOM 1454 C C . SER B 1 88 ? 10.867 -26.109 -19.344 1 52.03 88 SER B C 1
ATOM 1456 O O . SER B 1 88 ? 11.078 -27.266 -18.984 1 52.03 88 SER B O 1
ATOM 1458 N N . GLU B 1 89 ? 9.891 -26.375 -19.969 1 47.69 89 GLU B N 1
ATOM 1459 C CA . GLU B 1 89 ? 9.969 -27.453 -20.953 1 47.69 89 GLU B CA 1
ATOM 1460 C C . GLU B 1 89 ? 11.289 -27.391 -21.703 1 47.69 89 GLU B C 1
ATOM 1462 O O . GLU B 1 89 ? 11.625 -26.375 -22.312 1 47.69 89 GLU B O 1
ATOM 1467 N N . LYS B 1 90 ? 12.375 -28.031 -21.156 1 44.62 90 LYS B N 1
ATOM 1468 C CA . LYS B 1 90 ? 13.477 -28.547 -21.969 1 44.62 90 LYS B CA 1
ATOM 1469 C C . LYS B 1 90 ? 12.984 -29.016 -23.328 1 44.62 90 LYS B C 1
ATOM 1471 O O . LYS B 1 90 ? 12.016 -29.781 -23.422 1 44.62 90 LYS B O 1
ATOM 1476 N N . TYR B 1 91 ? 13.023 -28.219 -24.406 1 46.5 91 TYR B N 1
ATOM 1477 C CA . TYR B 1 91 ? 13.039 -28.797 -25.734 1 46.5 91 TYR B CA 1
ATOM 1478 C C . TYR B 1 91 ? 13.805 -30.109 -25.766 1 46.5 91 TYR B C 1
ATOM 1480 O O . TYR B 1 91 ? 15.023 -30.125 -25.984 1 46.5 91 TYR B O 1
ATOM 1488 N N . GLU B 1 92 ? 13.688 -30.875 -24.734 1 37.31 92 GLU B N 1
ATOM 1489 C CA . GLU B 1 92 ? 14.312 -32.156 -24.984 1 37.31 92 GLU B CA 1
ATOM 1490 C C . GLU B 1 92 ? 13.695 -32.844 -26.219 1 37.31 92 GLU B C 1
ATOM 1492 O O . GLU B 1 92 ? 13.906 -34.031 -26.453 1 37.31 92 GLU B O 1
ATOM 1497 N N . HIS B 1 93 ? 12.633 -32.094 -26.734 1 41.41 93 HIS B N 1
ATOM 1498 C CA . HIS B 1 93 ? 12.188 -32.906 -27.859 1 41.41 93 HIS B CA 1
ATOM 1499 C C . HIS B 1 93 ? 13.25 -33 -28.953 1 41.41 93 HIS B C 1
ATOM 1501 O O . HIS B 1 93 ? 13.047 -33.656 -29.969 1 41.41 93 HIS B O 1
ATOM 1507 N N . TYR B 1 94 ? 14.289 -32 -29.016 1 34.69 94 TYR B N 1
ATOM 1508 C CA . TYR B 1 94 ? 15.055 -32.531 -30.141 1 34.69 94 TYR B CA 1
ATOM 1509 C C . TYR B 1 94 ? 15.828 -33.781 -29.734 1 34.69 94 TYR B C 1
ATOM 1511 O O . TYR B 1 94 ? 16.25 -33.906 -28.578 1 34.69 94 TYR B O 1
#

Nearest PDB structures (foldseek):
  6gwj-assembly1_B  TM=9.329E-01  e=5.702E-07  Homo sapiens
  4wx8-assembly3_C  TM=9.118E-01  e=6.803E-06  Saccharomyces cerevisiae S288C
  8k20-assembly1_F  TM=9.357E-01  e=5.141E-05  Arabidopsis thaliana
  7a67-assembly1_A  TM=9.062E-01  e=1.054E-04  Pyrococcus abyssi GE5
  3eno-assembly2_E  TM=9.218E-01  e=1.776E-04  Pyrococcus furiosus

Secondary structure (DSSP, 8-state):
----PPEEEEEEEE-SSHHHHHHHHHHHHH-PPPTT-SEEEEEEEETTEEEEEEEES-HHHHHHHHHHHHHHHHHHHHHHHHH-S------TT-/----PPEEEEEEEE-SSHHHHHHHHHHHHH-PPPTT-SEEEEEEEETTEEEEEEEES-HHHHHHHHHHHHHHHHHHHHHHHHH-S---------

InterPro domains:
  IPR015419 CTAG/Pcc1 family [PF09341] (9-81)
  IPR015419 CTAG/Pcc1 family [PTHR31283] (4-89)